Protein AF-A0AAJ3JPA0-F1 (afdb_monomer_lite)

Structure (mmCIF, N/CA/C/O backbone):
data_AF-A0AAJ3JPA0-F1
#
_entry.id   AF-A0AAJ3JPA0-F1
#
loop_
_atom_site.group_PDB
_atom_site.id
_atom_site.type_symbol
_atom_site.label_atom_id
_atom_sit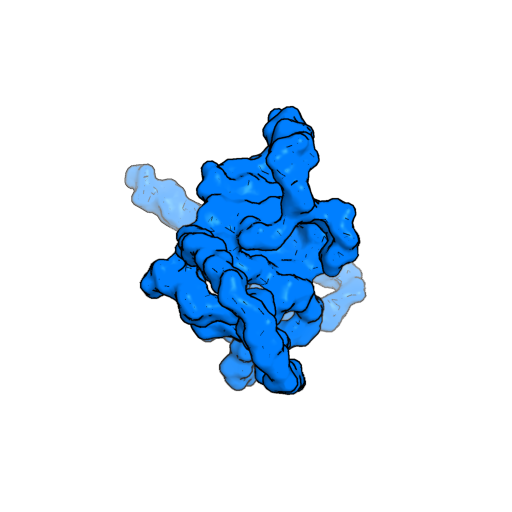e.label_alt_id
_atom_site.label_comp_id
_atom_site.label_asym_id
_atom_site.label_entity_id
_atom_site.label_seq_id
_atom_site.pdbx_PDB_ins_code
_atom_site.Cartn_x
_atom_site.Cartn_y
_atom_site.Cartn_z
_atom_site.occupancy
_atom_site.B_iso_or_equiv
_atom_site.auth_seq_id
_atom_site.auth_comp_id
_atom_site.auth_asym_id
_atom_site.auth_atom_id
_atom_site.pdbx_PDB_model_num
ATOM 1 N N . MET A 1 1 ? -0.719 11.729 2.330 1.00 80.69 1 MET A N 1
ATOM 2 C CA . MET A 1 1 ? -0.051 11.995 1.040 1.00 80.69 1 MET A CA 1
ATOM 3 C C . MET A 1 1 ? -1.037 11.703 -0.071 1.00 80.69 1 MET A C 1
ATOM 5 O O . MET A 1 1 ? -1.823 10.772 0.073 1.00 80.69 1 MET A O 1
ATOM 9 N N . GLU A 1 2 ? -1.020 12.507 -1.129 1.00 84.75 2 GLU A N 1
ATOM 10 C CA . GLU A 1 2 ? -1.821 12.232 -2.324 1.00 84.75 2 GLU A CA 1
ATOM 11 C C . GLU A 1 2 ? -1.059 11.244 -3.211 1.00 84.75 2 GLU A C 1
ATOM 13 O O . GLU A 1 2 ? 0.141 11.412 -3.434 1.00 84.75 2 GLU A O 1
ATOM 18 N N . GLY A 1 3 ? -1.743 10.196 -3.654 1.00 83.19 3 GLY A N 1
ATOM 19 C CA . GLY A 1 3 ? -1.228 9.231 -4.617 1.00 83.19 3 GLY A CA 1
ATOM 20 C C . GLY A 1 3 ? -1.707 9.523 -6.033 1.00 83.19 3 GLY A C 1
ATOM 21 O O . GLY A 1 3 ? -2.309 10.562 -6.311 1.00 83.19 3 GLY A O 1
ATOM 22 N N . ALA A 1 4 ? -1.473 8.560 -6.916 1.00 83.88 4 ALA A N 1
ATOM 23 C CA . ALA A 1 4 ? -1.889 8.617 -8.299 1.00 83.88 4 ALA A CA 1
ATOM 24 C C . ALA A 1 4 ? -3.420 8.660 -8.405 1.00 83.88 4 ALA A C 1
ATOM 26 O O . ALA A 1 4 ? -4.163 7.972 -7.691 1.00 83.88 4 ALA A O 1
ATOM 27 N N . THR A 1 5 ? -3.886 9.480 -9.335 1.00 81.25 5 THR A N 1
ATOM 28 C CA . THR A 1 5 ? -5.294 9.693 -9.659 1.00 81.25 5 THR A CA 1
ATOM 29 C C . THR A 1 5 ? -5.600 9.184 -11.064 1.00 81.25 5 THR A C 1
ATOM 31 O O . THR A 1 5 ? -4.708 8.846 -11.838 1.00 81.25 5 THR A O 1
ATOM 34 N N . TYR A 1 6 ? -6.878 9.179 -11.453 1.00 68.25 6 TYR A N 1
ATOM 35 C CA . TYR A 1 6 ? -7.252 8.858 -12.834 1.00 68.25 6 TYR A CA 1
ATOM 36 C C . TYR A 1 6 ? -6.633 9.829 -13.860 1.00 68.25 6 TYR A C 1
ATOM 38 O O . TYR A 1 6 ? -6.403 9.453 -15.007 1.00 68.25 6 TYR A O 1
ATOM 46 N N . ALA A 1 7 ? -6.308 11.063 -13.455 1.00 65.25 7 ALA A N 1
ATOM 47 C CA . ALA A 1 7 ? -5.611 12.019 -14.314 1.00 65.25 7 ALA A CA 1
ATOM 48 C C . ALA A 1 7 ? -4.169 11.581 -14.640 1.00 65.25 7 ALA A C 1
ATOM 50 O O . ALA A 1 7 ? -3.616 12.002 -15.654 1.00 65.25 7 ALA A O 1
ATOM 51 N N . ASP A 1 8 ? -3.584 10.687 -13.838 1.00 72.38 8 ASP A N 1
ATOM 52 C CA . ASP A 1 8 ? -2.247 10.133 -14.055 1.00 72.38 8 ASP A CA 1
ATOM 53 C C . ASP A 1 8 ? -2.243 8.941 -15.031 1.00 72.38 8 ASP A C 1
ATOM 55 O O . ASP A 1 8 ? -1.185 8.385 -15.321 1.00 72.38 8 ASP A O 1
ATOM 59 N N . ALA A 1 9 ? -3.397 8.569 -15.604 1.00 69.38 9 ALA A N 1
ATOM 60 C CA . ALA A 1 9 ? -3.525 7.441 -16.529 1.00 69.38 9 ALA A CA 1
ATOM 61 C C . ALA A 1 9 ? -2.579 7.525 -17.742 1.00 69.38 9 ALA A C 1
ATOM 63 O O . ALA A 1 9 ? -2.044 6.504 -18.169 1.00 69.38 9 ALA A O 1
ATOM 64 N N . GLU A 1 10 ? -2.322 8.720 -18.281 1.00 69.38 10 GLU A N 1
ATOM 65 C CA . GLU A 1 10 ? -1.353 8.894 -19.375 1.00 69.38 10 GLU A CA 1
ATOM 66 C C . GLU A 1 10 ? 0.091 8.647 -18.917 1.00 69.38 10 GLU A C 1
ATOM 68 O O . GLU A 1 10 ? 0.868 8.036 -19.649 1.00 69.38 10 GLU A O 1
ATOM 73 N N . ARG A 1 11 ? 0.449 9.023 -17.680 1.00 69.62 11 ARG A N 1
ATOM 74 C CA . ARG A 1 11 ? 1.775 8.709 -17.116 1.00 69.62 11 ARG A CA 1
ATOM 75 C C . ARG A 1 11 ? 1.942 7.203 -16.945 1.00 69.62 11 ARG A C 1
ATOM 77 O O . ARG A 1 11 ? 3.001 6.684 -17.270 1.00 69.62 11 ARG A O 1
ATOM 84 N N . LEU A 1 12 ? 0.890 6.501 -16.522 1.00 67.56 12 LEU A N 1
ATOM 85 C CA . LEU A 1 12 ? 0.896 5.040 -16.401 1.00 67.56 12 LEU A CA 1
ATOM 86 C C . LEU A 1 12 ? 1.028 4.334 -17.755 1.00 67.56 12 LEU A C 1
ATOM 88 O O . LEU A 1 12 ? 1.753 3.347 -17.855 1.00 67.56 12 LEU A O 1
ATOM 92 N N . LYS A 1 13 ? 0.382 4.852 -18.808 1.00 70.06 13 LYS A N 1
ATOM 93 C CA . LYS A 1 13 ? 0.542 4.338 -20.180 1.00 70.06 13 LYS A CA 1
ATOM 94 C C . LYS A 1 13 ? 1.964 4.520 -20.697 1.00 70.06 13 LYS A C 1
ATOM 96 O O . LYS A 1 13 ? 2.523 3.584 -21.261 1.00 70.06 13 LYS A O 1
ATOM 101 N N . ILE A 1 14 ? 2.543 5.706 -20.496 1.00 72.81 14 ILE A N 1
ATOM 102 C CA . ILE A 1 14 ? 3.931 5.985 -20.878 1.00 72.81 14 ILE A CA 1
ATOM 103 C C . ILE A 1 14 ? 4.858 5.033 -20.124 1.00 72.81 14 ILE A C 1
ATOM 105 O O . ILE A 1 14 ? 5.619 4.314 -20.766 1.00 72.81 14 ILE A O 1
ATOM 109 N N . LEU A 1 15 ? 4.714 4.946 -18.799 1.00 70.44 15 LEU A N 1
ATOM 110 C CA . LEU A 1 15 ? 5.528 4.086 -17.943 1.00 70.44 15 LEU A CA 1
ATOM 111 C C . LEU A 1 15 ? 5.477 2.626 -18.408 1.00 70.44 15 LEU A C 1
ATOM 113 O O . LEU A 1 15 ? 6.524 2.038 -18.663 1.00 70.44 15 LEU A O 1
ATOM 117 N N . GLY A 1 16 ? 4.275 2.088 -18.645 1.00 68.38 16 GLY A N 1
ATOM 118 C CA . GLY A 1 16 ? 4.074 0.726 -19.149 1.00 68.38 16 GLY A CA 1
ATOM 119 C C . GLY A 1 16 ? 4.585 0.477 -20.575 1.00 68.38 16 GLY A C 1
ATOM 120 O O . GLY A 1 16 ? 4.809 -0.671 -20.940 1.00 68.38 16 GLY A O 1
ATOM 121 N N . SER A 1 17 ? 4.794 1.524 -21.380 1.00 71.62 17 SER A N 1
ATOM 122 C CA . SER A 1 17 ? 5.408 1.415 -22.714 1.00 71.62 17 SER A CA 1
ATOM 123 C C . SER A 1 17 ? 6.937 1.516 -22.694 1.00 71.62 17 SER A C 1
ATOM 125 O O . SER A 1 17 ? 7.595 1.074 -23.634 1.00 71.62 17 SER A O 1
ATOM 127 N N . THR A 1 18 ? 7.503 2.098 -21.635 1.00 75.75 18 THR A N 1
ATOM 128 C CA . THR A 1 18 ? 8.943 2.373 -21.513 1.00 75.75 18 THR A CA 1
ATOM 129 C C . THR A 1 18 ? 9.689 1.379 -20.632 1.00 75.75 18 THR A C 1
ATOM 131 O O . THR A 1 18 ? 10.915 1.346 -20.672 1.00 75.75 18 THR A O 1
ATOM 134 N N . THR A 1 19 ? 8.977 0.582 -19.834 1.00 78.69 19 THR A N 1
ATOM 135 C CA . THR A 1 19 ? 9.573 -0.379 -18.902 1.00 78.69 19 THR A CA 1
ATOM 136 C C . THR A 1 19 ? 9.140 -1.807 -19.209 1.00 78.69 19 THR A C 1
ATOM 138 O O . THR A 1 19 ? 7.994 -2.059 -19.572 1.00 78.69 19 THR A O 1
ATOM 141 N N . SER A 1 20 ? 10.062 -2.754 -19.042 1.00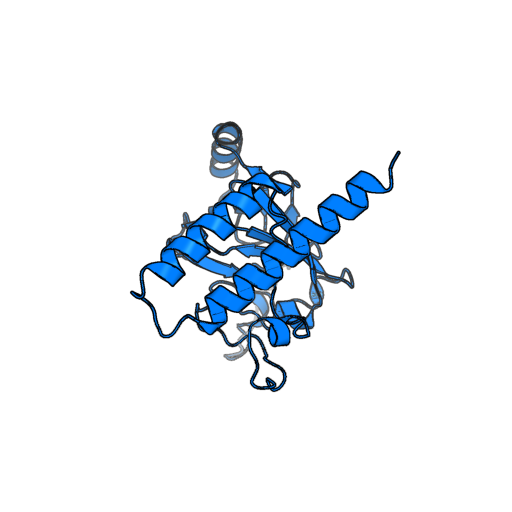 85.06 20 SER A N 1
ATOM 142 C CA . SER A 1 20 ? 9.748 -4.185 -19.015 1.00 85.06 20 SER A CA 1
ATOM 143 C C . SER A 1 20 ? 9.355 -4.669 -17.618 1.00 85.06 20 SER A C 1
ATOM 145 O O . SER A 1 20 ? 9.014 -5.840 -17.465 1.00 85.06 20 SER A O 1
ATOM 147 N N . LYS A 1 21 ? 9.445 -3.806 -16.593 1.00 88.44 21 LYS A N 1
ATOM 148 C CA . LYS A 1 21 ? 9.102 -4.175 -15.219 1.00 88.44 21 LYS A CA 1
ATOM 149 C C . LYS A 1 21 ? 7.596 -4.410 -15.088 1.00 88.44 21 LYS A C 1
ATOM 151 O O . LYS A 1 21 ? 6.811 -3.634 -15.649 1.00 88.44 21 LYS A O 1
ATOM 156 N N . PRO A 1 22 ? 7.163 -5.421 -14.316 1.00 91.12 22 PRO A N 1
ATOM 157 C CA . PRO A 1 22 ? 5.778 -5.507 -13.902 1.00 91.12 22 PRO A CA 1
ATOM 158 C C . PRO A 1 22 ? 5.344 -4.229 -13.175 1.00 91.12 22 PRO A C 1
ATOM 160 O O . PRO A 1 22 ? 6.091 -3.609 -12.416 1.00 91.12 22 PRO A O 1
ATOM 163 N N . HIS A 1 23 ? 4.093 -3.849 -13.409 1.00 89.31 23 HIS A N 1
ATOM 164 C CA . HIS A 1 23 ? 3.394 -2.825 -12.650 1.00 89.31 23 HIS A CA 1
ATOM 165 C C . HIS A 1 23 ? 2.363 -3.443 -11.698 1.00 89.31 23 HIS A C 1
ATOM 167 O O . HIS A 1 23 ? 1.681 -4.419 -12.038 1.00 89.31 23 HIS A O 1
ATOM 173 N N . CYS A 1 24 ? 2.240 -2.829 -10.524 1.00 91.69 24 CYS A N 1
ATOM 174 C CA . CYS A 1 24 ? 1.321 -3.191 -9.456 1.00 91.69 24 CYS A CA 1
ATOM 175 C C . CYS A 1 24 ? 0.509 -1.965 -9.034 1.00 91.69 24 CYS A C 1
ATOM 177 O O . CYS A 1 24 ? 1.076 -0.991 -8.553 1.00 91.69 24 CYS A O 1
ATOM 179 N N . ALA A 1 25 ? -0.811 -1.995 -9.183 1.00 90.50 25 ALA A N 1
ATOM 180 C CA . ALA A 1 25 ? -1.685 -0.942 -8.677 1.00 90.50 25 ALA A CA 1
ATOM 181 C C . ALA A 1 25 ? -2.288 -1.361 -7.339 1.00 90.50 25 ALA A C 1
ATOM 183 O O . ALA A 1 25 ? -2.781 -2.483 -7.211 1.00 90.50 25 ALA A O 1
ATOM 184 N N . LEU A 1 26 ? -2.302 -0.459 -6.358 1.00 91.31 26 LEU A N 1
ATOM 185 C CA . LEU A 1 26 ? -2.811 -0.751 -5.019 1.00 91.31 26 LEU A CA 1
ATOM 186 C C . LEU A 1 26 ? -3.498 0.447 -4.365 1.00 91.31 26 LEU A C 1
ATOM 188 O O . LEU A 1 26 ? -3.159 1.602 -4.617 1.00 91.31 26 LEU A O 1
ATOM 192 N N . PHE A 1 27 ? -4.468 0.138 -3.511 1.00 85.94 27 PHE A N 1
ATOM 193 C CA . PHE A 1 27 ? -5.148 1.076 -2.622 1.00 85.94 27 PHE A CA 1
ATOM 194 C C . PHE A 1 27 ? -4.644 0.892 -1.194 1.00 85.94 27 PHE A C 1
ATOM 196 O O . PHE A 1 27 ? -4.083 -0.156 -0.873 1.00 85.94 27 PHE A O 1
ATOM 203 N N . SER A 1 28 ? -4.913 1.885 -0.341 1.00 87.81 28 SER A N 1
ATOM 204 C CA . SER A 1 28 ? -4.621 1.845 1.097 1.00 87.81 28 SER A CA 1
ATOM 205 C C . SER A 1 28 ? -3.157 1.510 1.360 1.00 87.81 28 SER A C 1
ATOM 207 O O . SER A 1 28 ? -2.783 0.352 1.518 1.00 87.81 28 SER A O 1
ATOM 209 N N . TRP A 1 29 ? -2.308 2.531 1.358 1.00 90.38 29 TRP A N 1
ATOM 210 C CA . TRP A 1 29 ? -0.864 2.338 1.311 1.00 90.38 29 TRP A CA 1
ATOM 211 C C . TRP A 1 29 ? -0.105 3.261 2.250 1.00 90.38 29 TRP A C 1
ATOM 213 O O . TRP A 1 29 ? -0.555 4.361 2.588 1.00 90.38 29 TRP A O 1
ATOM 223 N N . ILE A 1 30 ? 1.065 2.788 2.673 1.00 90.81 30 ILE A N 1
ATOM 224 C CA . ILE A 1 30 ? 1.954 3.491 3.590 1.00 90.81 30 ILE A CA 1
ATOM 225 C C . ILE A 1 30 ? 3.387 3.360 3.087 1.00 90.81 30 ILE A C 1
ATOM 227 O O . ILE A 1 30 ? 3.879 2.253 2.887 1.00 90.81 30 ILE A O 1
ATOM 231 N N . VAL A 1 31 ? 4.067 4.491 2.924 1.00 92.81 31 VAL A N 1
ATOM 232 C CA . VAL A 1 31 ? 5.519 4.531 2.727 1.00 92.81 31 VAL A CA 1
ATOM 233 C C . VAL A 1 31 ? 6.185 4.625 4.096 1.00 92.81 31 VAL A C 1
ATOM 235 O O . VAL A 1 31 ? 5.860 5.504 4.895 1.00 92.81 31 VAL A O 1
ATOM 238 N N . LEU A 1 32 ? 7.103 3.714 4.382 1.00 91.62 32 LEU A N 1
ATOM 239 C CA . LEU A 1 32 ? 7.853 3.688 5.630 1.00 91.62 32 LEU A CA 1
ATOM 240 C C . LEU A 1 32 ? 9.282 4.146 5.366 1.00 91.62 32 LEU A C 1
ATOM 242 O O . LEU A 1 32 ? 9.998 3.490 4.615 1.00 91.62 32 LEU A O 1
ATOM 246 N N . ASP A 1 33 ? 9.683 5.253 5.984 1.00 89.44 33 ASP A N 1
ATOM 247 C CA . ASP A 1 33 ? 11.071 5.717 5.980 1.00 89.44 33 ASP A CA 1
ATOM 248 C C . ASP A 1 33 ? 11.857 4.983 7.069 1.00 89.44 33 ASP A C 1
ATOM 250 O O . ASP A 1 33 ? 11.406 4.889 8.210 1.00 89.44 33 ASP A O 1
ATOM 254 N N . LEU A 1 34 ? 13.047 4.481 6.752 1.00 88.81 34 LEU A N 1
ATOM 255 C CA . LEU A 1 34 ? 13.899 3.845 7.751 1.00 88.81 34 LEU A CA 1
ATOM 256 C C . LEU A 1 34 ? 14.516 4.905 8.661 1.00 88.81 34 LEU A C 1
ATOM 258 O O . LEU A 1 34 ? 15.221 5.795 8.187 1.00 88.81 34 LEU A O 1
ATOM 262 N N . GLU A 1 35 ? 14.339 4.750 9.973 1.00 81.81 35 GLU A N 1
ATOM 263 C CA . GLU A 1 35 ? 14.841 5.701 10.981 1.00 81.81 35 GLU A CA 1
ATOM 264 C C . GLU A 1 35 ? 16.361 5.931 10.917 1.00 81.81 35 GLU A C 1
ATOM 266 O O . GLU A 1 35 ? 16.826 7.033 11.196 1.00 81.81 35 GLU A O 1
ATOM 271 N N . ASN A 1 36 ? 17.129 4.927 10.484 1.00 73.25 36 ASN A N 1
ATOM 272 C CA . ASN A 1 36 ? 18.592 4.998 10.392 1.00 73.25 36 ASN A CA 1
ATOM 273 C C . ASN A 1 36 ? 19.121 5.182 8.960 1.00 73.25 36 ASN A C 1
ATOM 275 O O . ASN A 1 36 ? 20.330 5.147 8.752 1.00 73.25 36 ASN A O 1
ATOM 279 N N . GLY A 1 37 ? 18.243 5.361 7.966 1.00 66.25 37 GLY A N 1
ATOM 280 C CA . GLY A 1 37 ? 18.638 5.712 6.597 1.00 66.25 37 GLY A CA 1
ATOM 281 C C . GLY A 1 37 ? 19.440 4.658 5.820 1.00 66.25 37 GLY A C 1
ATOM 282 O O . GLY A 1 37 ? 19.882 4.953 4.712 1.00 66.25 37 GLY A O 1
ATOM 283 N N . ASP A 1 38 ? 19.630 3.451 6.357 1.00 77.12 38 ASP A N 1
ATOM 284 C CA . ASP A 1 38 ? 20.448 2.412 5.729 1.00 77.12 38 ASP A CA 1
ATOM 285 C C . ASP A 1 38 ? 19.592 1.260 5.186 1.00 77.12 38 ASP A C 1
ATOM 287 O O . ASP A 1 38 ? 19.162 0.365 5.920 1.00 77.12 38 ASP A O 1
ATOM 291 N N . ALA A 1 39 ? 19.362 1.298 3.870 1.00 76.94 39 ALA A N 1
ATOM 292 C CA . ALA A 1 39 ? 18.595 0.299 3.135 1.00 76.94 39 ALA A CA 1
ATOM 293 C C . ALA A 1 39 ? 19.278 -1.080 3.068 1.00 76.94 39 ALA A C 1
ATOM 295 O O . ALA A 1 39 ? 18.609 -2.058 2.739 1.00 76.94 39 ALA A O 1
ATOM 296 N N . THR A 1 40 ? 20.578 -1.184 3.374 1.00 77.62 40 THR A N 1
ATOM 297 C CA . THR A 1 40 ? 21.313 -2.462 3.317 1.00 77.62 40 THR A CA 1
ATOM 298 C C . THR A 1 40 ? 20.900 -3.437 4.419 1.00 77.62 40 THR A C 1
ATOM 300 O O . THR A 1 40 ? 21.045 -4.645 4.256 1.00 77.62 40 THR A O 1
ATOM 303 N N . ASN A 1 41 ? 20.307 -2.932 5.506 1.00 75.44 41 ASN A N 1
ATOM 304 C CA . ASN A 1 41 ? 19.824 -3.747 6.624 1.00 75.44 41 ASN A CA 1
ATOM 305 C C . ASN A 1 41 ? 18.419 -4.336 6.393 1.00 75.44 41 ASN A C 1
ATOM 307 O O . ASN A 1 41 ? 17.861 -4.986 7.282 1.00 75.44 41 ASN A O 1
ATOM 311 N N . LEU A 1 42 ? 17.809 -4.080 5.233 1.00 78.44 42 LEU A N 1
ATOM 312 C CA . LEU A 1 42 ? 16.504 -4.627 4.880 1.00 78.44 42 LEU A CA 1
ATOM 313 C C . LEU A 1 42 ? 16.654 -5.997 4.235 1.00 78.44 42 LEU A C 1
ATOM 315 O O . LEU A 1 42 ? 17.472 -6.178 3.337 1.00 78.44 42 LEU A O 1
ATOM 319 N N . VAL A 1 43 ? 15.788 -6.929 4.630 1.00 73.06 43 VAL A N 1
ATOM 320 C CA . VAL A 1 43 ? 15.632 -8.193 3.902 1.00 73.06 43 VAL A CA 1
ATOM 321 C C . VAL A 1 43 ? 15.163 -7.878 2.477 1.00 73.06 43 VAL A C 1
ATOM 323 O O . VAL A 1 43 ? 14.118 -7.245 2.287 1.00 73.06 43 VAL A O 1
ATOM 326 N N . THR A 1 44 ? 15.948 -8.302 1.487 1.00 71.25 44 THR A N 1
ATOM 327 C CA . THR A 1 44 ? 15.644 -8.199 0.051 1.00 71.25 44 THR A CA 1
ATOM 328 C C . THR A 1 44 ? 15.527 -9.583 -0.574 1.00 71.25 44 THR A C 1
ATOM 330 O O . THR A 1 44 ? 15.981 -10.567 0.011 1.00 71.25 44 THR A O 1
ATOM 333 N N . SER A 1 45 ? 14.928 -9.665 -1.765 1.00 60.62 45 SER A N 1
ATOM 334 C CA . SER A 1 45 ? 14.683 -10.931 -2.468 1.00 60.62 45 SER A CA 1
ATOM 335 C C . SER A 1 45 ? 15.967 -11.762 -2.629 1.00 60.62 45 SER A C 1
ATOM 337 O O . SER A 1 45 ? 15.936 -12.968 -2.393 1.00 60.62 45 SER A O 1
ATOM 339 N N . ASP A 1 46 ? 17.107 -11.105 -2.874 1.00 54.91 46 ASP A N 1
ATOM 340 C CA . ASP A 1 46 ? 18.431 -11.737 -3.024 1.00 54.91 46 ASP A CA 1
ATOM 341 C C . ASP A 1 46 ? 18.913 -12.534 -1.797 1.00 54.91 46 ASP A C 1
ATOM 343 O O . ASP A 1 46 ? 19.751 -13.416 -1.929 1.00 54.91 46 ASP A O 1
ATOM 347 N N . GLN A 1 47 ? 18.397 -12.261 -0.593 1.00 51.22 47 GLN A N 1
ATOM 348 C CA . GLN A 1 47 ? 18.836 -12.939 0.638 1.00 51.22 47 GLN A CA 1
ATOM 349 C C . GLN A 1 47 ? 18.002 -14.186 0.979 1.00 51.22 47 GLN A C 1
ATOM 351 O O . GLN A 1 47 ? 18.257 -14.848 1.983 1.00 51.22 47 GLN A O 1
ATOM 356 N N . THR A 1 48 ? 16.992 -14.518 0.167 1.00 45.00 48 THR A N 1
ATOM 357 C CA . THR A 1 48 ? 16.108 -15.676 0.411 1.00 45.00 48 THR A CA 1
ATOM 358 C C . THR A 1 48 ? 16.539 -16.954 -0.320 1.00 45.00 48 THR A C 1
ATOM 360 O O . THR A 1 48 ? 15.958 -18.012 -0.082 1.00 45.00 48 THR A O 1
ATOM 363 N N . SER A 1 49 ? 17.579 -16.894 -1.160 1.00 41.94 49 SER A N 1
ATOM 364 C CA . SER A 1 49 ? 18.034 -18.009 -2.009 1.00 41.94 49 SER A CA 1
ATOM 365 C C . SER A 1 49 ? 19.256 -18.789 -1.504 1.00 41.94 49 SER A C 1
ATOM 367 O O . SER A 1 49 ? 19.701 -19.710 -2.187 1.00 41.94 49 SER A O 1
ATOM 369 N N . ASP A 1 50 ? 19.782 -18.515 -0.310 1.00 39.16 50 ASP A N 1
ATOM 370 C CA . ASP A 1 50 ? 21.014 -19.164 0.162 1.00 39.16 50 ASP A CA 1
ATOM 371 C C . ASP A 1 50 ? 20.753 -20.423 0.996 1.00 39.16 50 ASP A C 1
ATOM 373 O O . ASP A 1 50 ? 21.065 -20.477 2.179 1.00 39.16 50 ASP A O 1
ATOM 377 N N . PHE A 1 51 ? 20.201 -21.468 0.371 1.00 42.50 51 PHE A N 1
ATOM 378 C CA . PHE A 1 51 ? 20.391 -22.854 0.831 1.00 42.50 51 PHE A CA 1
ATOM 379 C C . PHE A 1 51 ? 20.184 -23.878 -0.301 1.00 42.50 51 PHE A C 1
ATOM 381 O O . PHE A 1 51 ? 19.375 -24.793 -0.169 1.00 42.50 51 PHE A O 1
ATOM 388 N N . HIS A 1 52 ? 20.937 -23.785 -1.406 1.00 39.50 52 HIS A N 1
ATOM 389 C CA . HIS A 1 52 ? 21.424 -24.984 -2.114 1.00 39.50 52 HIS A CA 1
ATOM 390 C C . HIS A 1 52 ? 22.508 -24.680 -3.162 1.00 39.50 52 HIS A C 1
ATOM 392 O O . HIS A 1 52 ? 22.237 -24.068 -4.185 1.00 39.50 52 HIS A O 1
ATOM 398 N N . GLY A 1 53 ? 23.696 -25.257 -2.945 1.00 36.88 53 GLY A N 1
ATOM 399 C CA . GLY A 1 53 ? 24.498 -25.863 -4.013 1.00 36.88 53 GLY A CA 1
ATOM 400 C C . GLY A 1 53 ? 25.454 -24.967 -4.804 1.00 36.88 53 GLY A C 1
ATOM 401 O O . GLY A 1 53 ? 25.074 -24.298 -5.753 1.00 36.88 53 GLY A O 1
ATOM 402 N N . GLN A 1 54 ? 26.743 -25.096 -4.486 1.00 44.00 54 GLN A N 1
ATOM 403 C CA . GLN A 1 54 ? 27.880 -24.734 -5.339 1.00 44.00 54 GLN A CA 1
ATOM 404 C C . GLN A 1 54 ? 27.790 -25.345 -6.749 1.00 44.00 54 GLN A C 1
ATOM 406 O O . GLN A 1 54 ? 27.597 -26.553 -6.857 1.00 44.00 54 GLN A O 1
ATOM 411 N N . HIS A 1 55 ? 28.097 -24.562 -7.793 1.00 39.50 55 HIS A N 1
ATOM 412 C CA . HIS A 1 55 ? 29.174 -24.886 -8.745 1.00 39.50 55 HIS A CA 1
ATOM 413 C C . HIS A 1 55 ? 29.499 -23.736 -9.728 1.00 39.50 55 HIS A C 1
ATOM 415 O O . HIS A 1 55 ? 28.647 -23.265 -10.466 1.00 39.50 55 HIS A O 1
ATOM 421 N N . ALA A 1 56 ? 30.779 -23.355 -9.671 1.00 45.19 56 ALA A N 1
ATOM 422 C CA . ALA A 1 56 ? 31.731 -22.821 -10.652 1.00 45.19 56 ALA A CA 1
ATOM 423 C C . ALA A 1 56 ? 31.307 -22.022 -11.913 1.00 45.19 56 ALA A C 1
ATOM 425 O O . ALA A 1 56 ? 30.676 -22.549 -12.821 1.00 45.19 56 ALA A O 1
ATOM 426 N N . ASP A 1 57 ? 31.952 -20.850 -11.998 1.00 46.25 57 ASP A N 1
ATOM 427 C CA . ASP A 1 57 ? 32.618 -20.254 -13.171 1.00 46.25 57 ASP A CA 1
ATOM 428 C C . ASP A 1 57 ? 31.733 -19.611 -14.249 1.00 46.25 57 ASP A C 1
ATOM 430 O O . ASP A 1 57 ? 31.424 -20.205 -15.275 1.00 46.25 57 ASP A O 1
ATOM 434 N N . ASP A 1 58 ? 31.411 -18.334 -14.034 1.00 41.97 58 ASP A N 1
ATOM 435 C CA . ASP A 1 58 ? 31.337 -17.355 -15.116 1.00 41.97 58 ASP A CA 1
ATOM 436 C C . ASP A 1 58 ? 31.636 -15.963 -14.541 1.00 41.97 58 ASP A C 1
ATOM 438 O O . ASP A 1 58 ? 31.041 -15.542 -13.546 1.00 41.97 58 ASP A O 1
ATOM 442 N N . GLN A 1 59 ? 32.592 -15.241 -15.133 1.00 49.78 59 GLN A N 1
ATOM 443 C CA . GLN A 1 59 ? 32.893 -13.848 -14.784 1.00 49.78 59 GLN A CA 1
ATOM 444 C C . GLN A 1 59 ? 31.752 -12.944 -15.268 1.00 49.78 59 GLN A C 1
ATOM 446 O O . GLN A 1 59 ? 31.871 -12.227 -16.264 1.00 49.78 59 GLN A O 1
ATOM 451 N N . HIS A 1 60 ? 30.630 -12.972 -14.554 1.00 47.44 60 HIS A N 1
ATOM 452 C CA . HIS A 1 60 ? 29.582 -11.980 -14.697 1.00 47.44 60 HIS A CA 1
ATOM 453 C C . HIS A 1 60 ? 30.097 -10.686 -14.061 1.00 47.44 60 HIS A C 1
ATOM 455 O O . HIS A 1 60 ? 30.357 -10.626 -12.862 1.00 47.44 60 HIS A O 1
ATOM 461 N N . ARG A 1 61 ? 30.329 -9.650 -14.874 1.00 49.44 61 ARG A N 1
ATOM 462 C CA . ARG A 1 61 ? 30.487 -8.291 -14.345 1.00 49.44 61 ARG A CA 1
ATOM 463 C C . ARG A 1 61 ? 29.203 -7.974 -13.595 1.00 49.44 61 ARG A C 1
ATOM 465 O O . ARG A 1 61 ? 28.183 -7.765 -14.249 1.00 49.44 61 ARG A O 1
ATOM 472 N N . ASP A 1 62 ? 29.273 -7.931 -12.269 1.00 48.78 62 ASP A N 1
ATOM 473 C CA . ASP A 1 62 ? 28.163 -7.453 -11.460 1.00 48.78 62 ASP A CA 1
ATOM 474 C C . ASP A 1 62 ? 27.722 -6.085 -12.006 1.00 48.78 62 ASP A C 1
ATOM 476 O O . ASP A 1 62 ? 28.569 -5.194 -12.199 1.00 48.78 62 ASP A O 1
ATOM 480 N N . PRO A 1 63 ? 26.431 -5.905 -12.336 1.00 53.50 63 PRO A N 1
ATOM 481 C CA . PRO A 1 63 ? 25.924 -4.585 -12.657 1.00 53.50 63 PRO A CA 1
ATOM 482 C C . PRO A 1 63 ? 26.209 -3.648 -11.472 1.00 53.50 63 PRO A C 1
ATOM 484 O O . PRO A 1 63 ? 26.228 -4.089 -10.320 1.00 53.50 63 PRO A O 1
ATOM 487 N N . PRO A 1 64 ? 26.476 -2.354 -11.727 1.00 53.38 64 PRO A N 1
ATOM 488 C CA . PRO A 1 64 ? 26.724 -1.405 -10.652 1.00 53.38 64 PRO A CA 1
ATOM 489 C C . PRO A 1 64 ? 25.562 -1.445 -9.648 1.00 53.38 64 PRO A C 1
ATOM 491 O O . PRO A 1 64 ? 24.407 -1.517 -10.079 1.00 53.38 64 PRO A O 1
ATOM 494 N N . PRO A 1 65 ? 25.844 -1.395 -8.332 1.00 60.00 65 PRO A N 1
ATOM 495 C CA . PRO A 1 65 ? 24.810 -1.505 -7.316 1.00 60.00 65 PRO A CA 1
ATOM 496 C C . PRO A 1 65 ? 23.765 -0.412 -7.536 1.00 60.00 65 PRO A C 1
ATOM 498 O O . PRO A 1 65 ? 24.085 0.779 -7.560 1.00 60.00 65 PRO A O 1
ATOM 501 N N . THR A 1 66 ? 22.511 -0.820 -7.727 1.00 66.44 66 THR A N 1
ATOM 502 C CA . THR A 1 66 ? 21.387 0.109 -7.848 1.00 66.44 66 THR A CA 1
ATOM 503 C C . THR A 1 66 ? 21.272 0.911 -6.558 1.00 66.44 66 THR A C 1
ATOM 505 O O . THR A 1 66 ? 21.234 0.330 -5.471 1.00 66.44 66 THR A O 1
ATOM 508 N N . LEU A 1 67 ? 21.216 2.239 -6.664 1.00 77.62 67 LEU A N 1
ATOM 509 C CA . LEU A 1 67 ? 21.039 3.104 -5.503 1.00 77.62 67 LEU A CA 1
ATOM 510 C C . LEU A 1 67 ? 19.649 2.842 -4.902 1.00 77.62 67 LEU A C 1
ATOM 512 O O . LEU A 1 67 ? 18.635 3.194 -5.498 1.00 77.62 67 LEU A O 1
ATOM 516 N N . ARG A 1 68 ? 19.612 2.191 -3.736 1.00 85.44 68 ARG A N 1
ATOM 517 C CA . ARG A 1 68 ? 18.382 1.885 -2.999 1.00 85.44 68 ARG A CA 1
ATOM 518 C C . ARG A 1 68 ? 18.112 2.995 -1.981 1.00 85.44 68 ARG A C 1
ATOM 520 O O . ARG A 1 68 ? 18.984 3.357 -1.192 1.00 85.44 68 ARG A O 1
ATOM 527 N N . LEU A 1 69 ? 16.904 3.539 -1.998 1.00 87.31 69 LEU A N 1
ATOM 528 C CA . LEU A 1 69 ? 16.411 4.507 -1.030 1.00 87.31 69 LEU A CA 1
ATOM 529 C C . LEU A 1 69 ? 16.036 3.799 0.282 1.00 87.31 69 LEU A C 1
ATOM 531 O O . LEU A 1 69 ? 15.517 2.679 0.256 1.00 87.31 69 LEU A O 1
ATOM 535 N N . PRO A 1 70 ? 16.224 4.452 1.440 1.00 90.19 70 PRO A N 1
ATOM 536 C CA . PRO A 1 70 ? 15.898 3.887 2.746 1.00 90.19 70 PRO A CA 1
ATOM 537 C C . PRO A 1 70 ? 14.402 4.000 3.047 1.00 90.19 70 PRO A C 1
ATOM 539 O O . PRO A 1 70 ? 13.993 4.575 4.052 1.00 90.19 70 PRO A O 1
ATOM 542 N N . MET A 1 71 ? 13.574 3.470 2.151 1.00 92.31 71 MET A N 1
ATOM 543 C CA . MET A 1 71 ? 12.130 3.427 2.317 1.00 92.31 71 MET A CA 1
ATOM 544 C C . MET A 1 71 ? 11.532 2.177 1.685 1.00 92.31 71 MET A C 1
ATOM 546 O O . MET A 1 71 ? 11.999 1.715 0.645 1.00 92.31 71 MET A O 1
ATOM 550 N N . VAL A 1 72 ? 10.475 1.657 2.304 1.00 93.00 72 VAL A N 1
ATOM 551 C CA . VAL A 1 72 ? 9.687 0.522 1.803 1.00 93.00 72 VAL A CA 1
ATOM 552 C C . VAL A 1 72 ? 8.217 0.907 1.702 1.00 93.00 72 VAL A C 1
ATOM 554 O O . VAL A 1 72 ? 7.757 1.841 2.361 1.00 93.00 72 VAL A O 1
ATOM 557 N N . LEU A 1 73 ? 7.467 0.167 0.898 1.00 93.75 73 LEU A N 1
ATOM 558 C CA . LEU A 1 73 ? 6.028 0.307 0.769 1.00 93.75 73 LEU A CA 1
ATOM 559 C C . LEU A 1 73 ? 5.326 -0.850 1.481 1.00 93.75 73 LEU A C 1
ATOM 561 O O . LEU A 1 73 ? 5.677 -2.017 1.306 1.00 93.75 73 LEU A O 1
ATOM 565 N N . PHE A 1 74 ? 4.290 -0.511 2.240 1.00 92.69 74 PHE A N 1
ATOM 566 C CA . PHE A 1 74 ? 3.304 -1.457 2.740 1.00 92.69 74 PHE A CA 1
ATOM 567 C C . PHE A 1 74 ? 1.947 -1.152 2.098 1.00 92.69 74 PHE A C 1
ATOM 569 O O . PHE A 1 74 ? 1.420 -0.043 2.238 1.00 92.69 74 PHE A O 1
ATOM 576 N N . GLY A 1 75 ? 1.403 -2.113 1.356 1.00 87.69 75 GLY A N 1
ATOM 577 C CA . GLY A 1 75 ? 0.137 -1.990 0.638 1.00 87.69 75 GLY A CA 1
ATOM 578 C C . GLY A 1 75 ? -0.883 -2.980 1.177 1.00 87.69 75 GLY A C 1
ATOM 579 O O . GLY A 1 75 ? -0.572 -4.154 1.312 1.00 87.69 75 GLY A O 1
ATOM 580 N N . TYR A 1 76 ? -2.098 -2.524 1.468 1.00 83.56 76 TYR A N 1
ATOM 581 C CA . TYR A 1 76 ? -3.132 -3.374 2.071 1.00 83.56 76 TYR A CA 1
ATOM 582 C C . TYR A 1 76 ? -4.098 -3.975 1.055 1.00 83.56 76 TYR A C 1
ATOM 584 O O . TYR A 1 76 ? -4.843 -4.889 1.385 1.00 83.56 76 TYR A O 1
ATOM 592 N N . HIS A 1 77 ? -4.149 -3.437 -0.163 1.00 85.25 77 HIS A N 1
ATOM 593 C CA . HIS A 1 77 ? -5.103 -3.918 -1.148 1.00 85.25 77 HIS A CA 1
ATOM 594 C C . HIS A 1 77 ? -4.571 -3.758 -2.570 1.00 85.25 77 HIS A C 1
ATOM 596 O O . HIS A 1 77 ? -4.774 -2.729 -3.226 1.00 85.25 77 HIS A O 1
ATOM 602 N N . VAL A 1 78 ? -3.953 -4.817 -3.091 1.00 88.06 78 VAL A N 1
ATOM 603 C CA . VAL A 1 78 ? -3.597 -4.901 -4.512 1.00 88.06 78 VAL A CA 1
ATOM 604 C C . VAL A 1 78 ? -4.866 -4.879 -5.370 1.00 88.06 78 VAL A C 1
ATOM 606 O O . VAL A 1 78 ? -5.794 -5.666 -5.191 1.00 88.06 78 VAL A O 1
ATOM 609 N N . ALA A 1 79 ? -4.931 -3.946 -6.311 1.00 86.38 79 ALA A N 1
ATOM 610 C CA . ALA A 1 79 ? -5.991 -3.859 -7.306 1.00 86.38 79 ALA A CA 1
ATOM 611 C C . ALA A 1 79 ? -5.667 -4.709 -8.542 1.00 86.38 79 ALA A C 1
ATOM 613 O O . ALA A 1 79 ? -6.557 -5.368 -9.082 1.00 86.38 79 ALA A O 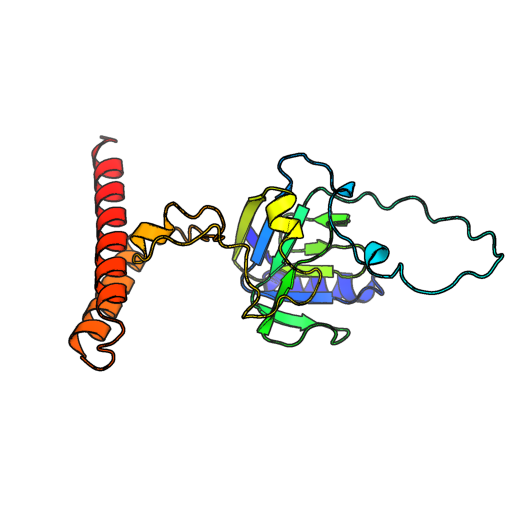1
ATOM 614 N N . LEU A 1 80 ? -4.403 -4.678 -8.973 1.00 87.94 80 LEU A N 1
ATOM 615 C CA . LEU A 1 80 ? -3.899 -5.374 -10.153 1.00 87.94 80 LEU A CA 1
ATOM 616 C C . LEU A 1 80 ? -2.386 -5.580 -10.029 1.00 87.94 80 LEU A C 1
ATOM 618 O O . LEU A 1 80 ? -1.675 -4.626 -9.728 1.00 87.94 80 LEU A O 1
ATOM 622 N N . HIS A 1 81 ? -1.902 -6.773 -10.369 1.00 89.69 81 HIS A N 1
ATOM 623 C CA . HIS A 1 81 ? -0.494 -7.018 -10.672 1.00 89.69 81 HIS A CA 1
ATOM 624 C C . HIS A 1 81 ? -0.365 -7.548 -12.096 1.00 89.69 81 HIS A C 1
ATOM 626 O O . HIS A 1 81 ? -0.968 -8.562 -12.437 1.00 89.69 81 HIS A O 1
ATOM 632 N N . SER A 1 82 ? 0.414 -6.871 -12.931 1.00 87.50 82 SER A N 1
ATOM 633 C CA . SER A 1 82 ? 0.520 -7.202 -14.360 1.00 87.50 82 SER A CA 1
ATOM 634 C C . SER A 1 82 ? 1.137 -8.570 -14.658 1.00 87.50 82 SER A C 1
ATOM 636 O O . SER A 1 82 ? 0.728 -9.206 -15.625 1.00 87.50 82 SER A O 1
ATOM 638 N N . ALA A 1 83 ? 2.063 -9.046 -13.819 1.00 88.75 83 ALA A N 1
ATOM 639 C CA . ALA A 1 83 ? 2.623 -10.397 -13.919 1.00 88.75 83 ALA A CA 1
ATOM 640 C C . ALA A 1 83 ? 1.805 -11.454 -13.153 1.00 88.75 83 ALA A C 1
ATOM 642 O O . ALA A 1 83 ? 2.031 -12.646 -13.315 1.00 88.75 83 ALA A O 1
ATOM 643 N N . GLY A 1 84 ? 0.829 -11.034 -12.338 1.00 87.31 84 GLY A N 1
ATOM 644 C CA . GLY A 1 84 ? -0.015 -11.946 -11.559 1.00 87.31 84 GLY A CA 1
ATOM 645 C C . GLY A 1 84 ? 0.580 -12.448 -10.239 1.00 87.31 84 GLY A C 1
ATOM 646 O O . GLY A 1 84 ? -0.123 -13.144 -9.515 1.00 87.31 84 GLY A O 1
ATOM 647 N N . ASP A 1 85 ? 1.811 -12.058 -9.890 1.00 88.56 85 ASP A N 1
ATOM 648 C CA . ASP A 1 85 ? 2.469 -12.462 -8.632 1.00 88.56 85 ASP A CA 1
ATOM 649 C C . ASP A 1 85 ? 1.694 -12.061 -7.366 1.00 88.56 85 ASP A C 1
ATOM 651 O O . ASP A 1 85 ? 1.730 -12.769 -6.359 1.00 88.56 85 ASP A O 1
ATOM 655 N N . TYR A 1 86 ? 0.945 -10.952 -7.422 1.00 89.75 86 TYR A N 1
ATOM 656 C CA . TYR A 1 86 ? 0.059 -10.525 -6.339 1.00 89.75 86 TYR A CA 1
ATOM 657 C C . TYR A 1 86 ? -1.408 -10.578 -6.762 1.00 89.75 86 TYR A C 1
ATOM 659 O O . TYR A 1 86 ? -1.831 -9.943 -7.734 1.00 89.75 86 TYR A O 1
ATOM 667 N N . GLY A 1 87 ? -2.196 -11.324 -5.988 1.00 87.62 87 GLY A N 1
ATOM 668 C CA . GLY A 1 87 ? -3.634 -11.436 -6.171 1.00 87.62 87 GLY A CA 1
ATOM 669 C C . GLY A 1 87 ? -4.370 -10.147 -5.809 1.00 87.62 87 GLY A C 1
ATOM 670 O O . GLY A 1 87 ? -3.906 -9.320 -5.024 1.00 87.62 87 GLY A O 1
ATOM 671 N N . LYS A 1 88 ? -5.571 -9.974 -6.368 1.00 88.62 88 LYS A N 1
ATOM 672 C CA . LYS A 1 88 ? -6.450 -8.870 -5.973 1.00 88.62 88 LYS A CA 1
ATOM 673 C C . LYS A 1 88 ? -6.812 -8.997 -4.490 1.00 88.62 88 LYS A C 1
ATOM 675 O O . LYS A 1 88 ? -7.258 -10.055 -4.057 1.00 88.62 88 LYS A O 1
ATOM 680 N N . GLY A 1 89 ? -6.679 -7.901 -3.751 1.00 84.75 89 GLY A N 1
ATOM 681 C CA . GLY A 1 89 ? -6.944 -7.828 -2.317 1.00 84.75 89 GLY A CA 1
ATOM 682 C C . GLY A 1 89 ? -5.775 -8.268 -1.439 1.00 84.75 89 GLY A C 1
ATOM 683 O O . GLY A 1 89 ? -5.899 -8.186 -0.227 1.00 84.75 89 GLY A O 1
ATOM 684 N N . SER A 1 90 ? -4.647 -8.698 -2.013 1.00 87.12 90 SER A N 1
ATOM 685 C CA . SER A 1 90 ? -3.474 -9.078 -1.227 1.00 87.12 90 SER A CA 1
ATOM 686 C C . SER A 1 90 ? -2.873 -7.891 -0.471 1.00 87.12 90 SER A C 1
ATOM 688 O O . SER A 1 90 ? -2.806 -6.774 -0.999 1.00 87.12 90 SER A O 1
ATOM 690 N N . VAL A 1 91 ? -2.372 -8.182 0.730 1.00 89.75 91 VAL A N 1
ATOM 691 C CA . VAL A 1 91 ? -1.490 -7.312 1.511 1.00 89.75 91 VAL A CA 1
ATOM 692 C C . VAL A 1 91 ? -0.046 -7.624 1.134 1.00 89.75 91 VAL A C 1
ATOM 694 O O . VAL A 1 91 ? 0.334 -8.791 1.009 1.00 89.75 91 VAL A O 1
ATOM 697 N N . ILE A 1 92 ? 0.760 -6.586 0.927 1.00 92.75 92 ILE A N 1
ATOM 698 C CA . ILE A 1 92 ? 2.150 -6.715 0.502 1.00 92.75 92 ILE A CA 1
ATOM 699 C C . ILE A 1 92 ? 3.088 -5.785 1.265 1.00 92.75 92 ILE A C 1
ATOM 701 O O . ILE A 1 92 ? 2.727 -4.665 1.635 1.00 92.75 92 ILE A O 1
ATOM 705 N N . ARG A 1 93 ? 4.336 -6.226 1.409 1.00 93.50 93 ARG A N 1
ATOM 706 C CA . ARG A 1 93 ? 5.476 -5.411 1.828 1.00 93.50 93 ARG A CA 1
ATOM 707 C C . ARG A 1 93 ? 6.555 -5.490 0.757 1.00 93.50 93 ARG A C 1
ATOM 709 O O . ARG A 1 93 ? 6.980 -6.574 0.375 1.00 93.50 93 ARG A O 1
ATOM 716 N N . THR A 1 94 ? 7.031 -4.348 0.284 1.00 93.88 94 THR A N 1
ATOM 717 C CA . THR A 1 94 ? 8.047 -4.307 -0.770 1.00 93.88 94 THR A CA 1
ATOM 718 C C . THR A 1 94 ? 9.469 -4.389 -0.221 1.00 93.88 94 THR A C 1
ATOM 720 O O . THR A 1 94 ? 9.727 -4.251 0.984 1.00 93.88 94 THR A O 1
ATOM 723 N N . GLY A 1 95 ? 10.413 -4.562 -1.147 1.00 91.75 95 GLY A N 1
ATOM 724 C CA . GLY A 1 95 ? 11.811 -4.224 -0.922 1.00 91.75 95 GLY A CA 1
ATOM 725 C C . GLY A 1 95 ? 12.031 -2.704 -0.872 1.00 91.75 95 GLY A C 1
ATOM 726 O O . GLY A 1 95 ? 11.068 -1.930 -0.970 1.00 91.75 95 GLY A O 1
ATOM 727 N N . PRO A 1 96 ? 13.293 -2.272 -0.712 1.00 93.19 96 PRO A N 1
ATOM 728 C CA . PRO A 1 96 ? 13.669 -0.864 -0.758 1.00 93.19 96 PRO A CA 1
ATOM 729 C C . PRO A 1 96 ? 13.285 -0.223 -2.096 1.00 93.19 96 PRO A C 1
ATOM 731 O O . PRO A 1 96 ? 13.400 -0.860 -3.147 1.00 93.19 96 PRO A O 1
ATOM 734 N N . ALA A 1 97 ? 12.871 1.043 -2.070 1.00 93.38 97 ALA A N 1
ATOM 735 C CA . ALA A 1 97 ? 12.642 1.785 -3.304 1.00 93.38 97 ALA A CA 1
ATOM 736 C C . ALA A 1 97 ? 13.962 2.021 -4.051 1.00 93.38 97 ALA A C 1
ATOM 738 O O . ALA A 1 97 ? 14.997 2.253 -3.437 1.00 93.38 97 ALA A O 1
ATOM 739 N N . VAL A 1 98 ? 13.917 2.029 -5.375 1.00 92.44 98 VAL A N 1
ATOM 740 C CA . VAL A 1 98 ? 14.947 2.618 -6.240 1.00 92.44 98 VAL A CA 1
ATOM 741 C C . VAL A 1 98 ? 14.584 4.073 -6.541 1.00 92.44 98 VAL A C 1
ATOM 743 O O . VAL A 1 98 ? 15.449 4.945 -6.543 1.00 92.44 98 VAL A O 1
ATOM 746 N N . GLU A 1 99 ? 13.292 4.359 -6.709 1.00 90.88 99 GLU A N 1
ATOM 747 C CA . GLU A 1 99 ? 12.782 5.709 -6.932 1.00 90.88 99 GLU A CA 1
ATOM 748 C C . GLU A 1 99 ? 11.408 5.880 -6.274 1.00 90.88 99 GLU A C 1
ATOM 750 O O . GLU A 1 99 ? 10.605 4.951 -6.202 1.00 90.88 99 GLU A O 1
ATOM 755 N N . TYR A 1 100 ? 11.121 7.084 -5.784 1.00 91.69 100 TYR A N 1
ATOM 756 C CA . TYR A 1 100 ? 9.787 7.454 -5.328 1.00 91.69 100 TYR A CA 1
ATOM 757 C C . TYR A 1 100 ? 9.506 8.914 -5.676 1.00 91.69 100 TYR A C 1
ATOM 759 O O . TYR A 1 100 ? 10.200 9.818 -5.209 1.00 91.69 100 TYR A O 1
ATOM 767 N N . ASP A 1 101 ? 8.465 9.154 -6.474 1.00 88.31 101 ASP A N 1
ATOM 768 C CA . ASP A 1 101 ? 8.163 10.488 -7.008 1.00 88.31 101 ASP A CA 1
ATOM 769 C C . ASP A 1 101 ? 7.365 11.383 -6.039 1.00 88.31 101 ASP A C 1
ATOM 771 O O . ASP A 1 101 ? 7.111 12.559 -6.320 1.00 88.31 101 ASP A O 1
ATOM 775 N N . GLY A 1 102 ? 6.936 10.833 -4.896 1.00 86.62 102 GLY A N 1
ATOM 776 C CA . GLY A 1 102 ? 6.105 11.532 -3.914 1.00 86.62 102 GLY A CA 1
ATOM 777 C C . GLY A 1 102 ? 4.656 11.777 -4.352 1.00 86.62 102 GLY A C 1
ATOM 778 O O . GLY A 1 102 ? 3.918 12.438 -3.622 1.00 86.62 102 GLY A O 1
ATOM 779 N N . ARG A 1 103 ? 4.254 11.281 -5.527 1.00 83.44 103 ARG A N 1
ATOM 780 C CA . ARG A 1 103 ? 2.945 11.496 -6.169 1.00 83.44 103 ARG A CA 1
ATOM 781 C C . ARG A 1 103 ? 2.267 10.190 -6.590 1.00 83.44 103 ARG A C 1
ATOM 783 O O . ARG A 1 103 ? 1.297 10.212 -7.340 1.00 83.44 103 ARG A O 1
ATOM 790 N N . GLY A 1 104 ? 2.744 9.063 -6.072 1.00 88.00 104 GLY A N 1
ATOM 791 C CA . GLY A 1 104 ? 2.105 7.763 -6.227 1.00 88.00 104 GLY A CA 1
ATOM 792 C C . GLY A 1 104 ? 2.791 6.816 -7.202 1.00 88.00 104 GLY A C 1
ATOM 793 O O . GLY A 1 104 ? 2.207 5.780 -7.499 1.00 88.00 104 GLY A O 1
ATOM 794 N N . ILE A 1 105 ? 4.007 7.118 -7.664 1.00 91.62 105 ILE A N 1
ATOM 795 C CA . ILE A 1 105 ? 4.868 6.151 -8.353 1.00 91.62 105 ILE A CA 1
ATOM 796 C C . ILE A 1 105 ? 6.008 5.773 -7.413 1.00 91.62 105 ILE A C 1
ATOM 798 O O . ILE A 1 105 ? 6.853 6.602 -7.075 1.00 91.62 105 ILE A O 1
ATOM 802 N N . PHE A 1 106 ? 6.002 4.518 -6.972 1.00 93.75 106 PHE A N 1
ATOM 803 C CA . PHE A 1 106 ? 7.010 3.934 -6.095 1.00 93.75 106 PHE A CA 1
ATOM 804 C C . PHE A 1 106 ? 7.666 2.769 -6.823 1.00 93.75 106 PHE A C 1
ATOM 806 O O . PHE A 1 106 ? 7.034 1.748 -7.075 1.00 93.75 106 PHE A O 1
ATOM 813 N N . GLU A 1 107 ? 8.924 2.926 -7.197 1.00 92.75 107 GLU A N 1
ATOM 814 C CA . GLU A 1 107 ? 9.655 1.941 -7.977 1.00 92.75 107 GLU A CA 1
ATOM 815 C C . GLU A 1 107 ? 10.607 1.163 -7.082 1.00 92.75 107 GLU A C 1
ATOM 817 O O . GLU A 1 107 ? 11.358 1.734 -6.297 1.00 92.75 107 GLU A O 1
ATOM 822 N N . THR A 1 108 ? 10.588 -0.153 -7.231 1.00 92.88 108 THR A N 1
ATOM 823 C CA . THR A 1 108 ? 11.574 -1.072 -6.663 1.00 92.88 108 THR A CA 1
ATOM 824 C C . THR A 1 108 ? 12.440 -1.646 -7.780 1.00 92.88 108 THR A C 1
ATOM 826 O O . THR A 1 108 ? 12.288 -1.312 -8.961 1.00 92.88 108 THR A O 1
ATOM 829 N N . GLU A 1 109 ? 13.384 -2.505 -7.418 1.00 90.31 109 GLU A N 1
ATOM 830 C CA . GLU A 1 109 ? 14.253 -3.157 -8.392 1.00 90.31 109 GLU A CA 1
ATOM 831 C C . GLU A 1 109 ? 13.465 -3.963 -9.430 1.00 90.31 109 GLU A C 1
ATOM 833 O O . GLU A 1 109 ? 13.731 -3.833 -10.624 1.00 90.31 109 GLU A O 1
ATOM 838 N N . ASP A 1 110 ? 12.447 -4.703 -8.995 1.00 89.62 110 ASP A N 1
ATOM 839 C CA . ASP A 1 110 ? 11.681 -5.613 -9.843 1.00 89.62 110 ASP A CA 1
ATOM 840 C C . ASP A 1 110 ? 10.321 -5.051 -10.279 1.00 89.62 110 ASP A C 1
ATOM 842 O O . ASP A 1 110 ? 9.855 -5.380 -11.364 1.00 89.62 110 ASP A O 1
ATOM 846 N N . THR A 1 111 ? 9.700 -4.171 -9.490 1.00 91.88 111 THR A N 1
ATOM 847 C CA . THR A 1 111 ? 8.291 -3.800 -9.680 1.00 91.88 111 THR A CA 1
ATOM 848 C C . THR A 1 111 ? 8.062 -2.300 -9.556 1.00 91.88 111 THR A C 1
ATOM 850 O O . THR A 1 111 ? 8.606 -1.632 -8.671 1.00 91.88 111 THR A O 1
ATOM 853 N N . ILE A 1 112 ? 7.188 -1.769 -10.409 1.00 92.56 112 ILE A N 1
ATOM 854 C CA . ILE A 1 112 ? 6.680 -0.401 -10.306 1.00 92.56 112 ILE A CA 1
ATOM 855 C C . ILE A 1 112 ? 5.314 -0.420 -9.620 1.00 92.56 112 ILE A C 1
ATOM 857 O O . ILE A 1 112 ? 4.346 -0.976 -10.139 1.00 92.56 112 ILE A O 1
ATOM 861 N N . PHE A 1 113 ? 5.211 0.237 -8.472 1.00 93.00 113 PHE A N 1
ATOM 862 C CA . PHE A 1 113 ? 3.980 0.360 -7.706 1.00 93.00 113 PHE A CA 1
ATOM 863 C C . PHE A 1 113 ? 3.282 1.692 -7.982 1.00 93.00 113 PHE A C 1
ATOM 865 O O . PHE A 1 113 ? 3.862 2.771 -7.860 1.00 93.00 113 PHE A O 1
ATOM 872 N N . VAL A 1 114 ? 2.000 1.597 -8.319 1.00 92.56 114 VAL A N 1
ATOM 873 C CA . VAL A 1 114 ? 1.086 2.712 -8.540 1.00 92.56 114 VAL A CA 1
ATOM 874 C C . VAL A 1 114 ? 0.180 2.828 -7.323 1.00 92.56 114 VAL A C 1
ATOM 876 O O . VAL A 1 114 ? -0.719 2.010 -7.105 1.00 92.56 114 VAL A O 1
ATOM 879 N N . LEU A 1 115 ? 0.438 3.850 -6.517 1.00 93.19 115 LEU A N 1
ATOM 880 C CA . LEU A 1 115 ? -0.214 4.072 -5.237 1.00 93.19 115 LEU A CA 1
ATOM 881 C C . LEU A 1 115 ? -1.465 4.917 -5.456 1.00 93.19 115 LEU A C 1
ATOM 883 O O . LEU A 1 115 ? -1.376 6.130 -5.631 1.00 93.19 115 LEU A O 1
ATOM 887 N N . LEU A 1 116 ? -2.633 4.283 -5.486 1.00 89.25 116 LEU A N 1
ATOM 888 C CA . LEU A 1 116 ? -3.890 4.946 -5.817 1.00 89.25 116 LEU A CA 1
ATOM 889 C C . LEU A 1 116 ? -4.505 5.624 -4.594 1.00 89.25 116 LEU A C 1
ATOM 891 O O . LEU A 1 116 ? -4.577 5.049 -3.505 1.00 89.25 116 LEU A O 1
ATOM 895 N N . GLY A 1 117 ? -5.015 6.839 -4.795 1.00 86.12 117 GLY A N 1
ATOM 896 C CA . GLY A 1 117 ? -5.707 7.591 -3.749 1.00 86.12 117 GLY A CA 1
ATOM 897 C C . GLY A 1 117 ? -4.792 8.008 -2.595 1.00 86.12 117 GLY A C 1
ATOM 898 O O . GLY A 1 117 ? -3.581 8.140 -2.753 1.00 86.12 117 GLY A O 1
ATOM 899 N N . LYS A 1 118 ? -5.378 8.262 -1.422 1.00 85.81 118 LYS A N 1
ATOM 900 C CA . LYS A 1 118 ? -4.630 8.770 -0.266 1.00 85.81 118 LYS A CA 1
ATOM 901 C C . LYS A 1 118 ? -3.872 7.657 0.448 1.00 85.81 118 LYS A C 1
ATOM 903 O O . LYS A 1 118 ? -4.431 6.599 0.726 1.00 85.81 118 LYS A O 1
ATOM 908 N N . GLY A 1 119 ? -2.633 7.958 0.818 1.00 85.19 119 GLY A N 1
ATOM 909 C CA . GLY A 1 119 ? -1.804 7.106 1.666 1.00 85.19 119 GLY A CA 1
ATOM 910 C C . GLY A 1 119 ? -1.073 7.878 2.753 1.00 85.19 119 GLY A C 1
ATOM 911 O O . GLY A 1 119 ? -1.212 9.100 2.890 1.00 85.19 119 GLY A O 1
ATOM 912 N N . TYR A 1 120 ? -0.264 7.161 3.523 1.00 86.81 120 TYR A N 1
ATOM 913 C CA . TYR A 1 120 ? 0.490 7.699 4.654 1.00 86.81 120 TYR A CA 1
ATOM 914 C C . TYR A 1 120 ? 1.995 7.568 4.436 1.00 86.81 120 TYR A C 1
ATOM 916 O O . TYR A 1 120 ? 2.458 6.752 3.643 1.00 86.81 120 TYR A O 1
ATOM 924 N N . ARG A 1 121 ? 2.767 8.394 5.142 1.00 89.19 121 ARG A N 1
ATOM 925 C CA . ARG A 1 121 ? 4.220 8.253 5.242 1.00 89.19 121 ARG A CA 1
ATOM 926 C C . ARG A 1 121 ? 4.655 8.483 6.667 1.00 89.19 121 ARG A C 1
ATOM 928 O O . ARG A 1 121 ? 4.175 9.432 7.286 1.00 89.19 121 ARG A O 1
ATOM 935 N N . ARG A 1 122 ? 5.515 7.611 7.182 1.00 87.69 122 ARG A N 1
ATOM 936 C CA . ARG A 1 122 ? 6.019 7.708 8.553 1.00 87.69 122 ARG A CA 1
ATOM 937 C C . ARG A 1 122 ? 7.364 6.995 8.712 1.00 87.69 122 ARG A C 1
ATOM 939 O O . ARG A 1 122 ? 7.638 6.079 7.938 1.00 87.69 122 ARG A O 1
ATOM 946 N N . PRO A 1 123 ? 8.164 7.365 9.721 1.00 85.56 123 PRO A N 1
ATOM 947 C CA . PRO A 1 123 ? 9.340 6.592 10.093 1.00 85.56 123 PRO A CA 1
ATOM 948 C C . PRO A 1 123 ? 8.966 5.199 10.628 1.00 85.56 123 PRO A C 1
ATOM 950 O O . PRO A 1 123 ? 7.881 5.005 11.187 1.00 85.56 123 PRO A O 1
ATOM 953 N N . ALA A 1 124 ? 9.869 4.235 10.460 1.00 84.56 124 ALA A N 1
ATOM 954 C CA . ALA A 1 124 ? 9.803 2.906 11.056 1.00 84.56 124 ALA A CA 1
ATOM 955 C C . ALA A 1 124 ? 11.204 2.334 11.324 1.00 84.56 124 ALA A C 1
ATOM 957 O O . ALA A 1 124 ? 12.161 2.588 10.584 1.00 84.56 124 ALA A O 1
ATOM 958 N N . SER A 1 125 ? 11.301 1.513 12.370 1.00 85.00 125 SER A N 1
ATOM 959 C CA . SER A 1 125 ? 12.527 0.795 12.700 1.00 85.00 125 SER A CA 1
ATOM 960 C C . SER A 1 125 ? 12.776 -0.354 11.719 1.00 85.00 125 SER A C 1
ATOM 962 O O . SER A 1 125 ? 11.850 -0.967 11.178 1.00 85.00 125 SER A O 1
ATOM 964 N N . VAL A 1 126 ? 14.052 -0.684 11.514 1.00 83.75 126 VAL A N 1
ATOM 965 C CA . VAL A 1 126 ? 14.460 -1.831 10.686 1.00 83.75 126 VAL A CA 1
ATOM 966 C C . VAL A 1 126 ? 13.897 -3.142 11.245 1.00 83.75 126 VAL A C 1
ATOM 968 O O . VAL A 1 126 ? 13.481 -4.004 10.478 1.00 83.75 126 VAL A O 1
ATOM 971 N N . GLU A 1 127 ? 13.828 -3.271 12.573 1.00 83.44 127 GLU A N 1
ATOM 972 C CA . GLU A 1 127 ? 13.266 -4.441 13.258 1.00 83.44 127 GLU A CA 1
ATOM 973 C C . GLU A 1 127 ? 11.787 -4.649 12.910 1.00 83.44 127 GLU A C 1
ATOM 975 O O . GLU A 1 127 ? 11.402 -5.746 12.505 1.00 83.44 127 GLU A O 1
ATOM 980 N N . LEU A 1 128 ? 10.973 -3.587 12.975 1.00 83.38 128 LEU A N 1
ATOM 981 C CA . LEU A 1 128 ? 9.561 -3.656 12.601 1.00 83.38 128 LEU A CA 1
ATOM 982 C C . LEU A 1 128 ? 9.407 -4.054 11.133 1.00 83.38 128 LEU A C 1
ATOM 984 O O . LEU A 1 128 ? 8.625 -4.948 10.814 1.00 83.38 128 LEU A O 1
ATOM 988 N N . ILE A 1 129 ? 10.162 -3.410 10.242 1.00 86.62 129 ILE A N 1
ATOM 989 C CA . ILE A 1 129 ? 10.079 -3.688 8.810 1.00 86.62 129 ILE A CA 1
ATOM 990 C C . ILE A 1 129 ? 10.453 -5.151 8.541 1.00 86.62 129 ILE A C 1
ATOM 992 O O . ILE A 1 129 ? 9.684 -5.861 7.898 1.00 86.62 129 ILE A O 1
ATOM 996 N N . ASN A 1 130 ? 11.573 -5.636 9.082 1.00 86.44 130 ASN A N 1
ATOM 997 C CA . ASN A 1 130 ? 12.037 -7.014 8.893 1.00 86.44 130 ASN A CA 1
ATOM 998 C C . ASN A 1 130 ? 11.164 -8.070 9.589 1.00 86.44 130 ASN A C 1
ATOM 1000 O O . ASN A 1 130 ? 11.227 -9.236 9.209 1.00 86.44 130 ASN A O 1
ATOM 1004 N N . SER A 1 131 ? 10.318 -7.687 10.552 1.00 83.31 131 SER A N 1
ATOM 1005 C CA . SER A 1 131 ? 9.312 -8.597 11.118 1.00 83.31 131 SER A CA 1
ATOM 1006 C C . SER A 1 131 ? 8.188 -8.944 10.130 1.00 83.31 131 SER A C 1
ATOM 1008 O O . SER A 1 131 ? 7.486 -9.941 10.317 1.00 83.31 131 SER A O 1
ATOM 1010 N N . LEU A 1 132 ? 8.014 -8.139 9.076 1.00 83.94 132 LEU A N 1
ATOM 1011 C CA . LEU A 1 132 ? 7.033 -8.355 8.018 1.00 83.94 132 LEU A CA 1
ATOM 1012 C C . LEU A 1 132 ? 7.681 -9.111 6.848 1.00 83.94 132 LEU A C 1
ATOM 1014 O O . LEU A 1 132 ? 8.773 -8.727 6.411 1.00 83.94 132 LEU A O 1
ATOM 1018 N N . PRO A 1 133 ? 7.013 -10.145 6.307 1.00 86.12 133 PRO A N 1
ATOM 1019 C CA . PRO A 1 133 ? 7.541 -10.917 5.195 1.00 86.12 133 PRO A CA 1
ATOM 1020 C C . PRO A 1 133 ? 7.642 -10.031 3.958 1.00 86.12 133 PRO A C 1
ATOM 1022 O O . PRO A 1 133 ? 6.789 -9.180 3.714 1.00 86.12 133 PRO A O 1
ATOM 1025 N N . LEU A 1 134 ? 8.702 -10.228 3.181 1.00 89.81 134 LEU A N 1
ATOM 1026 C CA . LEU A 1 134 ? 8.863 -9.579 1.889 1.00 89.81 134 LEU A CA 1
ATOM 1027 C C . LEU A 1 134 ? 7.876 -10.178 0.874 1.00 89.81 134 LEU A C 1
ATOM 1029 O O . LEU A 1 134 ? 7.712 -11.394 0.808 1.00 89.81 134 LEU A O 1
ATOM 1033 N N . GLY A 1 135 ? 7.241 -9.329 0.068 1.00 90.69 135 GLY A N 1
ATOM 1034 C CA . GLY A 1 135 ? 6.215 -9.734 -0.888 1.00 90.69 135 GLY A CA 1
ATOM 1035 C C . GLY A 1 135 ? 4.855 -9.871 -0.210 1.00 90.69 135 GLY A C 1
ATOM 1036 O O . GLY A 1 135 ? 4.384 -8.925 0.418 1.00 90.69 135 GLY A O 1
ATOM 1037 N N . LEU A 1 136 ? 4.209 -11.029 -0.361 1.00 89.69 136 LEU A N 1
ATOM 1038 C CA . LEU A 1 136 ? 2.896 -11.298 0.227 1.00 89.69 136 LEU A CA 1
ATOM 1039 C C . LEU A 1 136 ? 2.971 -11.363 1.754 1.00 89.69 136 LEU A C 1
ATOM 1041 O O . LEU A 1 136 ? 3.739 -12.137 2.323 1.00 89.69 136 LEU A O 1
ATOM 1045 N N . VAL A 1 137 ? 2.104 -10.595 2.406 1.00 86.06 137 VAL A N 1
ATOM 1046 C CA . VAL A 1 137 ? 1.920 -10.626 3.855 1.00 86.06 137 VAL A CA 1
ATOM 1047 C C . VAL A 1 137 ? 0.641 -11.406 4.146 1.00 86.06 137 VAL A C 1
ATOM 1049 O O . VAL A 1 137 ? -0.435 -10.959 3.749 1.00 86.06 137 VAL A O 1
ATOM 1052 N N . PRO A 1 138 ? 0.720 -12.578 4.801 1.00 78.19 138 PRO A N 1
ATOM 1053 C CA . PRO A 1 138 ? -0.471 -13.310 5.211 1.00 78.19 138 PRO A CA 1
ATOM 1054 C C . PRO A 1 138 ? -1.363 -12.446 6.109 1.00 78.19 138 PRO A C 1
ATOM 1056 O O . PRO A 1 138 ? -0.858 -11.769 7.002 1.00 78.19 138 PRO A O 1
ATOM 1059 N N . GLU A 1 139 ? -2.682 -12.515 5.921 1.00 67.69 139 GLU A N 1
ATOM 1060 C CA . GLU A 1 139 ? -3.665 -11.811 6.768 1.00 67.69 139 GLU A CA 1
ATOM 1061 C C . GLU A 1 139 ? -3.476 -12.128 8.263 1.00 67.69 139 GLU A C 1
ATOM 1063 O O . GLU A 1 139 ? -3.601 -11.259 9.122 1.00 67.69 139 GLU A O 1
ATOM 1068 N N . ASP A 1 140 ? -3.091 -13.371 8.566 1.00 72.19 140 ASP A N 1
ATOM 1069 C CA . ASP A 1 140 ? -2.856 -13.853 9.927 1.00 72.19 140 ASP A CA 1
ATOM 1070 C C . ASP A 1 140 ? -1.397 -13.690 10.388 1.00 72.19 140 ASP A C 1
ATOM 1072 O O . ASP A 1 140 ? -1.014 -14.277 11.405 1.00 72.19 140 ASP A O 1
ATOM 1076 N N . HIS A 1 141 ? -0.556 -12.942 9.654 1.00 65.38 141 HIS A N 1
ATOM 1077 C CA . HIS A 1 141 ? 0.864 -12.819 9.987 1.00 65.38 141 HIS A CA 1
ATOM 1078 C C . HIS A 1 141 ? 1.021 -12.280 11.414 1.00 65.38 141 HIS A C 1
ATOM 1080 O O . HIS A 1 141 ? 0.574 -11.164 11.712 1.00 65.38 141 HIS A O 1
ATOM 1086 N N . PRO A 1 142 ? 1.634 -13.055 12.329 1.00 56.50 142 PRO A N 1
ATOM 1087 C CA . PRO A 1 142 ? 1.804 -12.628 13.699 1.00 56.50 142 PRO A CA 1
ATOM 1088 C C . PRO A 1 142 ? 2.864 -11.532 13.719 1.00 56.50 142 PRO A C 1
ATOM 1090 O O . PRO A 1 142 ? 4.060 -11.799 13.792 1.00 56.50 142 PRO A O 1
ATOM 1093 N N . VAL A 1 143 ? 2.424 -10.277 13.685 1.00 55.56 143 VAL A N 1
ATOM 1094 C CA . VAL A 1 143 ? 3.276 -9.162 14.099 1.00 55.56 143 VAL A CA 1
ATOM 1095 C C . VAL A 1 143 ? 3.716 -9.478 15.524 1.00 55.56 143 VAL A C 1
ATOM 1097 O O . VAL A 1 143 ? 2.848 -9.772 16.355 1.00 55.56 143 VAL A O 1
ATOM 1100 N N . LEU A 1 144 ? 5.034 -9.513 15.767 1.00 49.09 144 LEU A N 1
ATOM 1101 C CA . LEU A 1 144 ? 5.640 -9.801 17.069 1.00 49.09 144 LEU A CA 1
ATOM 1102 C C . LEU A 1 144 ? 4.880 -9.028 18.148 1.00 49.09 144 LEU A C 1
ATOM 1104 O O . LEU A 1 144 ? 5.045 -7.828 18.317 1.00 49.09 144 LEU A O 1
ATOM 1108 N N . LYS A 1 145 ? 3.997 -9.728 18.857 1.00 43.22 145 LYS A N 1
ATOM 1109 C CA . LYS A 1 145 ? 3.314 -9.194 20.024 1.00 43.22 145 LYS A CA 1
ATOM 1110 C C . LYS A 1 145 ? 4.253 -9.458 21.175 1.00 43.22 145 LYS A C 1
ATOM 1112 O O . LYS A 1 145 ? 4.379 -10.606 21.598 1.00 43.22 145 LYS A O 1
ATOM 1117 N N . ARG A 1 146 ? 4.888 -8.416 21.709 1.00 40.16 146 ARG A N 1
ATOM 1118 C CA . ARG A 1 146 ? 5.327 -8.484 23.107 1.00 40.16 146 ARG A CA 1
ATOM 1119 C C . ARG A 1 146 ? 4.124 -8.920 23.953 1.00 40.16 146 ARG A C 1
ATOM 1121 O O . ARG A 1 146 ? 3.008 -8.470 23.679 1.00 40.16 146 ARG A O 1
ATOM 1128 N N . ASP A 1 147 ? 4.349 -9.838 24.897 1.00 38.28 147 ASP A N 1
ATOM 1129 C CA . ASP A 1 147 ? 3.308 -10.502 25.694 1.00 38.28 147 ASP A CA 1
ATOM 1130 C C . ASP A 1 147 ? 2.166 -9.548 26.058 1.00 38.28 147 ASP A C 1
ATOM 1132 O O . ASP A 1 147 ? 2.352 -8.536 26.736 1.00 38.28 147 ASP A O 1
ATOM 1136 N N . ARG A 1 148 ? 0.972 -9.857 25.545 1.00 44.81 148 ARG A N 1
ATOM 1137 C CA . ARG A 1 148 ? -0.209 -9.011 25.707 1.00 44.81 148 ARG A CA 1
ATOM 1138 C C . ARG A 1 148 ? -0.652 -9.014 27.173 1.00 44.81 148 ARG A C 1
ATOM 1140 O O . ARG A 1 148 ? -0.976 -10.087 27.685 1.00 44.81 148 ARG A O 1
ATOM 1147 N N . PRO A 1 149 ? -0.840 -7.853 27.817 1.00 41.97 149 PRO A N 1
ATOM 1148 C CA . PRO A 1 149 ? -1.810 -7.772 28.890 1.00 41.97 149 PRO A CA 1
ATOM 1149 C C . PRO A 1 149 ? -3.203 -7.972 28.279 1.00 41.97 149 PRO A C 1
ATOM 1151 O O . PRO A 1 149 ? -3.569 -7.351 27.281 1.00 41.97 149 PRO A O 1
ATOM 1154 N N . SER A 1 150 ? -3.985 -8.878 28.855 1.00 49.22 150 SER A N 1
ATOM 1155 C CA . SER A 1 150 ? -5.388 -9.089 28.507 1.00 49.22 150 SER A CA 1
ATOM 1156 C C . SER A 1 150 ? -6.205 -7.831 28.831 1.00 49.22 150 SER A C 1
ATOM 1158 O O . SER A 1 150 ? -6.612 -7.636 29.975 1.00 49.22 150 SER A O 1
ATOM 1160 N N . GLY A 1 151 ? -6.441 -6.972 27.841 1.00 50.06 151 GLY A N 1
ATOM 1161 C CA . GLY A 1 151 ? -7.286 -5.785 27.972 1.00 50.06 151 GLY A CA 1
ATOM 1162 C C . GLY A 1 151 ? -7.733 -5.246 26.609 1.00 50.06 151 GLY A C 1
ATOM 1163 O O . GLY A 1 151 ? -7.151 -5.602 25.586 1.00 50.06 151 GLY A O 1
ATOM 1164 N N . GLY A 1 152 ? -8.826 -4.471 26.599 1.00 51.47 152 GLY A N 1
ATOM 1165 C CA . GLY A 1 152 ? -9.507 -3.948 25.400 1.00 51.47 152 GLY A CA 1
ATOM 1166 C C . GLY A 1 152 ? -8.680 -2.957 24.567 1.00 51.47 152 GLY A C 1
ATOM 1167 O O . GLY A 1 152 ? -7.458 -2.905 24.672 1.00 51.47 152 GLY A O 1
ATOM 1168 N N . ILE A 1 153 ? -9.327 -2.123 23.741 1.00 48.03 153 ILE A N 1
ATOM 1169 C CA . ILE A 1 153 ? -8.620 -1.249 22.774 1.00 48.03 153 ILE A CA 1
ATOM 1170 C C . ILE A 1 153 ? -7.706 -0.229 23.489 1.00 48.03 153 ILE A C 1
ATOM 1172 O O . ILE A 1 153 ? -6.678 0.182 22.958 1.00 48.03 153 ILE A O 1
ATOM 1176 N N . ALA A 1 154 ? -8.022 0.118 24.743 1.00 49.28 154 ALA A N 1
ATOM 1177 C CA . ALA A 1 154 ? -7.168 0.946 25.600 1.00 49.28 154 ALA A CA 1
ATOM 1178 C C . ALA A 1 154 ? -5.796 0.308 25.880 1.00 49.28 154 ALA A C 1
ATOM 1180 O O . ALA A 1 154 ? -4.800 1.017 25.960 1.00 49.28 154 ALA A O 1
ATOM 1181 N N . SER A 1 155 ? -5.735 -1.021 25.986 1.00 48.88 155 SER A N 1
ATOM 1182 C CA . SER A 1 155 ? -4.490 -1.774 26.180 1.00 48.88 155 SER A CA 1
ATOM 1183 C C . SER A 1 155 ? -3.668 -1.897 24.897 1.00 48.88 155 SER A C 1
ATOM 1185 O O . SER A 1 155 ? -2.512 -2.302 24.953 1.00 48.88 155 SER A O 1
ATOM 1187 N N . ALA A 1 156 ? -4.237 -1.526 23.744 1.00 49.28 156 ALA A N 1
ATOM 1188 C CA . ALA A 1 156 ? -3.512 -1.437 22.482 1.00 49.28 156 ALA A CA 1
ATOM 1189 C C . ALA A 1 156 ? -2.782 -0.093 22.301 1.00 49.28 156 ALA A C 1
ATOM 1191 O O . ALA A 1 156 ? -1.905 -0.016 21.447 1.00 49.28 156 ALA A O 1
ATOM 1192 N N . ARG A 1 157 ? -3.090 0.948 23.098 1.00 45.75 157 ARG A N 1
ATOM 1193 C CA . ARG A 1 157 ? -2.372 2.241 23.049 1.00 45.75 157 ARG A CA 1
ATOM 1194 C C . ARG A 1 157 ? -0.909 2.131 23.475 1.00 45.75 157 ARG A C 1
ATOM 1196 O O . ARG A 1 157 ? -0.079 2.869 22.962 1.00 45.75 157 ARG A O 1
ATOM 1203 N N . ASP A 1 158 ? -0.602 1.189 24.361 1.00 44.72 158 ASP A N 1
ATOM 1204 C CA . ASP A 1 158 ? 0.767 0.921 24.817 1.00 44.72 158 ASP A CA 1
ATOM 1205 C C . ASP A 1 158 ? 1.511 -0.056 23.883 1.00 44.72 158 ASP A C 1
ATOM 1207 O O . ASP A 1 158 ? 2.649 -0.441 24.145 1.00 44.72 158 ASP A O 1
ATOM 1211 N N . CYS A 1 159 ? 0.871 -0.476 22.785 1.00 39.69 159 CYS A N 1
ATOM 1212 C CA . CYS A 1 159 ? 1.405 -1.423 21.817 1.00 39.69 159 CYS A CA 1
ATOM 1213 C C . CYS A 1 159 ? 1.874 -0.656 20.569 1.00 39.69 159 CYS A C 1
ATOM 1215 O O . CYS A 1 159 ? 1.111 -0.420 19.634 1.00 39.69 159 CYS A O 1
ATOM 1217 N N . THR A 1 160 ? 3.147 -0.260 20.554 1.00 45.41 160 THR A N 1
ATOM 1218 C CA . THR A 1 160 ? 3.798 0.433 19.422 1.00 45.41 160 THR A CA 1
ATOM 1219 C C . THR A 1 160 ? 3.948 -0.432 18.165 1.00 45.41 160 THR A C 1
ATOM 1221 O O . THR A 1 160 ? 4.329 0.079 17.114 1.00 45.41 160 THR A O 1
ATOM 1224 N N . ASP A 1 161 ? 3.623 -1.723 18.257 1.00 42.16 161 ASP A N 1
ATOM 1225 C CA . ASP A 1 161 ? 3.794 -2.709 17.183 1.00 42.16 161 ASP A CA 1
ATOM 1226 C C . ASP A 1 161 ? 2.585 -2.784 16.240 1.00 42.16 161 ASP A C 1
ATOM 1228 O O . ASP A 1 161 ? 2.612 -3.473 15.223 1.00 42.16 161 ASP A O 1
ATOM 1232 N N . VAL A 1 162 ? 1.512 -2.046 16.533 1.00 46.59 162 VAL A N 1
ATOM 1233 C CA . VAL A 1 162 ? 0.424 -1.847 15.577 1.00 46.59 162 VAL A CA 1
ATOM 1234 C C . VAL A 1 162 ? 0.735 -0.590 14.778 1.00 46.59 162 VAL A C 1
ATOM 1236 O O . VAL A 1 162 ? 0.888 0.502 15.329 1.00 46.59 162 VAL A O 1
ATOM 1239 N N . VAL A 1 163 ? 0.787 -0.719 13.451 1.00 40.78 163 VAL A N 1
ATOM 1240 C CA . VAL A 1 163 ? 0.646 0.426 12.549 1.00 40.78 163 VAL A CA 1
ATOM 1241 C C . VAL A 1 163 ? -0.776 0.962 12.722 1.00 40.78 163 VAL A C 1
ATOM 1243 O O . VAL A 1 163 ? -1.659 0.697 11.913 1.00 40.78 163 VAL A O 1
ATOM 1246 N N . TYR A 1 164 ? -1.025 1.702 13.805 1.00 43.22 164 TYR A N 1
ATOM 1247 C CA . TYR A 1 164 ? -2.164 2.596 13.846 1.00 43.22 164 TYR A CA 1
ATOM 1248 C C . TYR A 1 164 ? -1.906 3.603 12.735 1.00 43.22 164 TYR A C 1
ATOM 1250 O O . TYR A 1 164 ? -1.008 4.448 12.803 1.00 43.22 164 TYR A O 1
ATOM 1258 N N . CYS A 1 165 ? -2.649 3.445 11.647 1.00 42.09 165 CYS A N 1
ATOM 1259 C CA . CYS A 1 165 ? -2.927 4.581 10.806 1.00 42.09 165 CYS A CA 1
ATOM 1260 C C . CYS A 1 165 ? -3.670 5.538 11.729 1.00 42.09 165 CYS A C 1
ATOM 1262 O O . CYS A 1 165 ? -4.820 5.269 12.080 1.00 42.09 165 CYS A O 1
ATOM 1264 N N . ASP A 1 166 ? -3.017 6.620 12.148 1.00 44.12 166 ASP A N 1
ATOM 1265 C CA . ASP A 1 166 ? -3.725 7.798 12.630 1.00 44.12 166 ASP A CA 1
ATOM 1266 C C . ASP A 1 166 ? -4.518 8.339 11.435 1.00 44.12 166 ASP A C 1
ATOM 1268 O O . ASP A 1 166 ? -4.137 9.289 10.745 1.00 44.12 166 ASP A O 1
ATOM 1272 N N . LEU A 1 167 ? -5.620 7.654 11.131 1.00 47.41 167 LEU A N 1
ATOM 1273 C CA . LEU A 1 167 ? -6.680 8.137 10.279 1.00 47.41 167 LEU A CA 1
ATOM 1274 C C . LEU A 1 167 ? -7.280 9.309 11.054 1.00 47.41 167 LEU A C 1
ATOM 1276 O O . LEU A 1 167 ? -8.204 9.142 11.847 1.00 47.41 167 LEU A O 1
ATOM 1280 N N . GLN A 1 168 ? -6.689 10.494 10.891 1.00 54.72 168 GLN A N 1
ATOM 1281 C CA . GLN A 1 168 ? -7.267 11.713 11.430 1.00 54.72 168 GLN A CA 1
ATOM 1282 C C . GLN A 1 168 ? -8.607 11.934 10.738 1.00 54.72 168 GLN A C 1
ATOM 1284 O O . GLN A 1 168 ? -8.683 12.309 9.569 1.00 54.72 168 GLN A O 1
ATOM 1289 N N . MET A 1 169 ? -9.656 11.621 11.479 1.00 67.25 169 MET A N 1
ATOM 1290 C CA . MET A 1 169 ? -11.039 11.784 11.085 1.00 67.25 169 MET A CA 1
ATOM 1291 C C . MET A 1 169 ? -11.459 13.239 11.322 1.00 67.25 169 MET A C 1
ATOM 1293 O O . MET A 1 169 ? -11.090 13.826 12.343 1.00 67.25 169 MET A O 1
ATOM 1297 N N . SER A 1 170 ? -12.219 13.833 10.397 1.00 69.38 170 SER A N 1
ATOM 1298 C CA . SER A 1 170 ? -12.797 15.165 10.624 1.00 69.38 170 SER A CA 1
ATOM 1299 C C . SER A 1 170 ? -13.841 15.124 11.747 1.00 69.38 170 SER A C 1
ATOM 1301 O O . SER A 1 170 ? -14.360 14.059 12.094 1.00 69.38 170 SER A O 1
ATOM 1303 N N . THR A 1 171 ? -14.193 16.279 12.314 1.00 73.12 171 THR A N 1
ATOM 1304 C CA . THR A 1 171 ? -15.239 16.356 13.346 1.00 73.12 171 THR A CA 1
ATOM 1305 C C . THR A 1 171 ? -16.573 15.810 12.833 1.00 73.12 171 THR A C 1
ATOM 1307 O O . THR A 1 171 ? -17.256 15.089 13.559 1.00 73.12 171 THR A O 1
ATOM 1310 N N . GLU A 1 172 ? -16.923 16.097 11.577 1.00 75.00 172 GLU A N 1
ATOM 1311 C CA . GLU A 1 172 ? -18.148 15.619 10.929 1.00 75.00 172 GLU A CA 1
ATOM 1312 C C . GLU A 1 172 ? -18.137 14.096 10.790 1.00 75.00 172 GLU A C 1
ATOM 1314 O O . GLU A 1 172 ? -19.082 13.433 11.215 1.00 75.00 172 GLU A O 1
ATOM 1319 N N . GLN A 1 173 ? -17.032 13.534 10.292 1.00 77.50 173 GLN A N 1
ATOM 1320 C CA . GLN A 1 173 ? -16.858 12.085 10.187 1.00 77.50 173 GLN A CA 1
ATOM 1321 C C . GLN A 1 173 ? -16.902 11.411 11.571 1.00 77.50 173 GLN A C 1
ATOM 1323 O O . GLN A 1 173 ? -17.487 10.343 11.730 1.00 77.50 173 GLN A O 1
ATOM 1328 N N . GLY A 1 174 ? -16.357 12.061 12.606 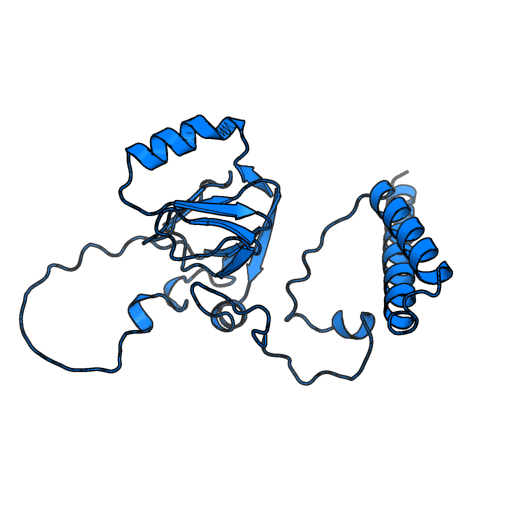1.00 79.00 174 GLY A N 1
ATOM 1329 C CA . GLY A 1 174 ? -16.440 11.584 13.986 1.00 79.00 174 GLY A CA 1
ATOM 1330 C C . GLY A 1 174 ? -17.859 11.631 14.562 1.00 79.00 174 GLY A C 1
ATOM 1331 O O . GLY A 1 174 ? -18.196 10.836 15.434 1.00 79.00 174 GLY A O 1
ATOM 1332 N N . VAL A 1 175 ? -18.723 12.546 14.112 1.00 79.12 175 VAL A N 1
ATOM 1333 C CA . VAL A 1 175 ? -20.160 12.538 14.453 1.00 79.12 175 VAL A CA 1
ATOM 1334 C C . VAL A 1 175 ? -20.885 11.404 13.745 1.00 79.12 175 VAL A C 1
ATOM 1336 O O . VAL A 1 175 ? -21.661 10.693 14.387 1.00 79.12 175 VAL A O 1
ATOM 1339 N N . GLU A 1 176 ? -20.605 11.210 12.463 1.00 86.12 176 GLU A N 1
ATOM 1340 C CA . GLU A 1 176 ? -21.208 10.148 11.666 1.00 86.12 176 GLU A CA 1
ATOM 1341 C C . GLU A 1 176 ? -20.857 8.762 12.225 1.00 86.12 176 GLU A C 1
ATOM 1343 O O . GLU A 1 176 ? -21.755 7.967 12.510 1.00 86.12 176 GLU A O 1
ATOM 1348 N N . LEU A 1 177 ? -19.573 8.505 12.504 1.00 86.50 177 LEU A N 1
ATOM 1349 C CA . LEU A 1 177 ? -19.125 7.230 13.062 1.00 86.50 177 LEU A CA 1
ATOM 1350 C C . LEU A 1 177 ? -19.736 6.952 14.442 1.00 86.50 177 LEU A C 1
ATOM 1352 O O . LEU A 1 177 ? -20.184 5.836 14.691 1.00 86.50 177 LEU A 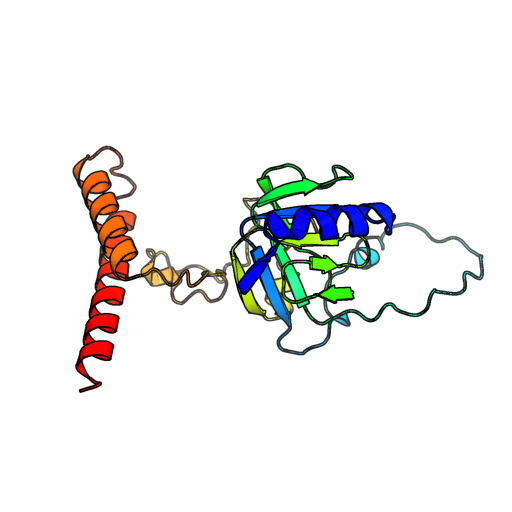O 1
ATOM 1356 N N . SER A 1 178 ? -19.801 7.952 15.332 1.00 86.75 178 SER A N 1
ATOM 1357 C CA . SER A 1 178 ? -20.471 7.782 16.631 1.00 86.75 178 SER A CA 1
ATOM 1358 C C . SER A 1 178 ? -21.944 7.397 16.474 1.00 86.75 178 SER A C 1
ATOM 1360 O O . SER A 1 178 ? -22.434 6.556 17.222 1.00 86.75 178 SER A O 1
ATOM 1362 N N . SER A 1 179 ? -22.642 7.990 15.501 1.00 89.31 179 SER A N 1
ATOM 1363 C CA . SER A 1 179 ? -24.062 7.708 15.255 1.00 89.31 179 SER A CA 1
ATOM 1364 C C . SER A 1 179 ? -24.259 6.275 14.758 1.00 89.31 179 SER A C 1
ATOM 1366 O O . SER A 1 179 ? -25.099 5.548 15.284 1.00 89.31 179 SER A O 1
ATOM 1368 N N . LEU A 1 180 ? -23.413 5.833 13.822 1.00 91.69 180 LEU A N 1
ATOM 1369 C CA . LEU A 1 180 ? -23.436 4.468 13.300 1.00 91.69 180 LEU A CA 1
ATOM 1370 C C . LEU A 1 180 ? -23.160 3.424 14.391 1.00 91.69 180 LEU A C 1
ATOM 1372 O O . LEU A 1 180 ? -23.841 2.402 14.466 1.00 91.69 180 LEU A O 1
ATOM 1376 N N . VAL A 1 181 ? -22.165 3.667 15.248 1.00 90.12 181 VAL A N 1
ATOM 1377 C CA . VAL A 1 181 ? -21.816 2.747 16.342 1.00 90.12 181 VAL A CA 1
ATOM 1378 C C . VAL A 1 181 ? -22.959 2.641 17.353 1.00 90.12 181 VAL A C 1
ATOM 1380 O O . VAL A 1 181 ? -23.299 1.530 17.759 1.00 90.12 181 VAL A O 1
ATOM 1383 N N . ALA A 1 182 ? -23.612 3.756 17.689 1.00 89.75 182 ALA A N 1
ATOM 1384 C CA . ALA A 1 182 ? -24.774 3.760 18.575 1.00 89.75 182 ALA A CA 1
ATOM 1385 C C . ALA A 1 182 ? -25.967 2.980 17.983 1.00 89.75 182 ALA A C 1
ATOM 1387 O O . ALA A 1 182 ? -26.636 2.220 18.691 1.00 89.75 182 ALA A O 1
ATOM 1388 N N . GLU A 1 183 ? -26.223 3.105 16.677 1.00 93.00 183 GLU A N 1
ATOM 1389 C CA . GLU A 1 183 ? -27.238 2.308 15.973 1.00 93.00 183 GLU A CA 1
ATOM 1390 C C . GLU A 1 183 ? -26.895 0.812 15.970 1.00 93.00 183 GLU A C 1
ATOM 1392 O O . GLU A 1 183 ? -27.736 -0.028 16.298 1.00 93.00 183 GLU A O 1
ATOM 1397 N N . LEU A 1 184 ? -25.644 0.453 15.669 1.00 91.75 184 LEU A N 1
ATOM 1398 C CA . LEU A 1 184 ? -25.192 -0.940 15.689 1.00 91.75 184 LEU A CA 1
ATOM 1399 C C . LEU A 1 184 ? -25.308 -1.555 17.085 1.00 91.75 184 LEU A C 1
ATOM 1401 O O . LEU A 1 184 ? -25.784 -2.687 17.214 1.00 91.75 184 LEU A O 1
ATOM 1405 N N . ARG A 1 185 ? -24.936 -0.804 18.122 1.00 89.38 185 ARG A N 1
ATOM 1406 C CA . ARG A 1 185 ? -25.045 -1.224 19.520 1.00 89.38 185 ARG A CA 1
ATOM 1407 C C . ARG A 1 185 ? -26.504 -1.413 19.935 1.00 89.38 185 ARG A C 1
ATOM 1409 O O . ARG A 1 185 ? -26.873 -2.477 20.429 1.00 89.38 185 ARG A O 1
ATOM 1416 N N . SER A 1 186 ? -27.355 -0.422 19.669 1.00 91.25 186 SER A N 1
ATOM 1417 C CA . SER A 1 186 ? -28.789 -0.471 20.001 1.00 91.25 186 SER A CA 1
ATOM 1418 C C . SER A 1 186 ? -29.564 -1.533 19.218 1.00 91.25 186 SER A C 1
ATOM 1420 O O . SER A 1 186 ? -30.586 -2.019 19.702 1.00 91.25 186 SER A O 1
ATOM 1422 N N . SER A 1 187 ? -29.060 -1.965 18.056 1.00 93.44 187 SER A N 1
ATOM 1423 C CA . SER A 1 187 ? -29.660 -3.065 17.293 1.00 93.44 187 SER A CA 1
ATOM 1424 C C . SER A 1 187 ? -29.649 -4.404 18.041 1.00 93.44 187 SER A C 1
ATOM 1426 O O . SER A 1 187 ? -30.421 -5.299 17.698 1.00 93.44 187 SER A O 1
ATOM 1428 N N . GLY A 1 188 ? -28.748 -4.583 19.018 1.00 87.88 188 GLY A N 1
ATOM 1429 C CA . GLY A 1 188 ? -28.600 -5.826 19.781 1.00 87.88 188 GLY A CA 1
ATOM 1430 C C . GLY A 1 188 ? -28.161 -7.041 18.951 1.00 87.88 188 GLY A C 1
ATOM 1431 O O . GLY A 1 188 ? -28.120 -8.156 19.467 1.00 87.88 188 GLY A O 1
ATOM 1432 N N . ARG A 1 189 ? -27.817 -6.854 17.668 1.00 90.44 189 ARG A N 1
ATOM 1433 C CA . ARG A 1 189 ? -27.473 -7.943 16.735 1.00 90.44 189 ARG A CA 1
ATOM 1434 C C . ARG A 1 189 ? -26.085 -8.540 16.974 1.00 90.44 189 ARG A C 1
ATOM 1436 O O . ARG A 1 189 ? -25.798 -9.611 16.448 1.00 90.44 189 ARG A O 1
ATOM 1443 N N . TYR A 1 190 ? -25.241 -7.864 17.758 1.00 84.38 190 TYR A N 1
ATOM 1444 C CA . TYR A 1 190 ? -23.833 -8.220 17.962 1.00 84.38 190 TYR A CA 1
ATOM 1445 C C . TYR A 1 190 ? -23.420 -8.148 19.444 1.00 84.38 190 TYR A C 1
ATOM 1447 O O . TYR A 1 190 ? -22.562 -7.345 19.808 1.00 84.38 190 TYR A O 1
ATOM 1455 N N . PRO A 1 191 ? -23.989 -8.990 20.326 1.00 79.69 191 PRO A N 1
ATOM 1456 C CA . PRO A 1 191 ? -23.721 -8.925 21.768 1.00 79.69 191 PRO A CA 1
ATOM 1457 C C . PRO A 1 191 ? -22.248 -9.184 22.135 1.00 79.69 191 PRO A C 1
ATOM 1459 O O . PRO A 1 191 ? -21.770 -8.689 23.150 1.00 79.69 191 PRO A O 1
ATOM 1462 N N . GLY A 1 192 ? -21.500 -9.914 21.299 1.00 79.69 192 GLY A N 1
ATOM 1463 C CA . GLY A 1 192 ? -20.064 -10.153 21.496 1.00 79.69 192 GLY A CA 1
ATOM 1464 C C . GLY A 1 192 ? -19.163 -8.942 21.219 1.00 79.69 192 GLY A C 1
ATOM 1465 O O . GLY A 1 192 ? -17.971 -9.012 21.499 1.00 79.69 192 GLY A O 1
ATOM 1466 N N . LEU A 1 193 ? -19.709 -7.848 20.675 1.00 80.69 193 LEU A N 1
ATOM 1467 C CA . LEU A 1 193 ? -18.958 -6.636 20.320 1.00 80.69 193 LEU A CA 1
ATOM 1468 C C . LEU A 1 193 ? -19.209 -5.464 21.278 1.00 80.69 193 LEU A C 1
ATOM 1470 O O . LEU A 1 193 ? -18.721 -4.365 21.038 1.00 80.69 193 LEU A O 1
ATOM 1474 N N . GLU A 1 194 ? -19.925 -5.682 22.382 1.00 82.69 194 GLU A N 1
ATOM 1475 C CA . GLU A 1 194 ? -20.318 -4.615 23.309 1.00 82.69 194 GLU A CA 1
ATOM 1476 C C . GLU A 1 194 ? -19.122 -3.822 23.859 1.00 82.69 194 GLU A C 1
ATOM 1478 O O . GLU A 1 194 ? -19.130 -2.592 23.875 1.00 82.69 194 GLU A O 1
ATOM 1483 N N . SER A 1 195 ? -18.053 -4.518 24.254 1.00 74.38 195 SER A N 1
ATOM 1484 C CA . SER A 1 195 ? -16.820 -3.882 24.731 1.00 74.38 195 SER A CA 1
ATOM 1485 C C . SER A 1 195 ? -16.125 -3.059 23.644 1.00 74.38 195 SER A C 1
ATOM 1487 O O . SER A 1 195 ? -15.555 -2.011 23.938 1.00 74.38 195 SER A O 1
ATOM 1489 N N . VAL A 1 196 ? -16.216 -3.497 22.386 1.00 80.00 196 VAL A N 1
ATOM 1490 C CA . VAL A 1 196 ? -15.651 -2.797 21.227 1.00 80.00 196 VAL A CA 1
ATOM 1491 C C . VAL A 1 196 ? -16.437 -1.518 20.945 1.00 80.00 196 VAL A C 1
ATOM 1493 O O . VAL A 1 196 ? -15.829 -0.469 20.756 1.00 80.00 196 VAL A O 1
ATOM 1496 N N . PHE A 1 197 ? -17.774 -1.566 20.982 1.00 85.75 197 PHE A N 1
ATOM 1497 C CA . PHE A 1 197 ? -18.612 -0.376 20.798 1.00 85.75 197 PHE A CA 1
ATOM 1498 C C . PHE A 1 197 ? -18.360 0.676 21.882 1.00 85.75 197 PHE A C 1
ATOM 1500 O O . PHE A 1 197 ? -18.154 1.844 21.557 1.00 85.75 197 PHE A O 1
ATOM 1507 N N . VAL A 1 198 ? -18.290 0.259 23.152 1.00 80.94 198 VAL A N 1
ATOM 1508 C CA . VAL A 1 198 ? -17.966 1.148 24.282 1.00 80.94 198 VAL A CA 1
ATOM 1509 C C . VAL A 1 198 ? -16.605 1.817 24.096 1.00 80.94 198 VAL A C 1
ATOM 1511 O O . VAL A 1 198 ? -16.463 3.017 24.336 1.00 80.94 198 VAL A O 1
ATOM 1514 N N . ASP A 1 199 ? -15.595 1.055 23.676 1.00 76.00 199 ASP A N 1
ATOM 1515 C CA . ASP A 1 199 ? -14.252 1.592 23.484 1.00 76.00 199 ASP A CA 1
ATOM 1516 C C . ASP A 1 199 ? -14.189 2.567 22.293 1.00 76.00 199 ASP A C 1
ATOM 1518 O O . ASP A 1 199 ? -13.553 3.615 22.418 1.00 76.00 199 ASP A O 1
ATOM 1522 N N . ILE A 1 200 ? -14.883 2.283 21.181 1.00 80.69 200 ILE A N 1
ATOM 1523 C CA . ILE A 1 200 ? -14.980 3.205 20.035 1.00 80.69 200 ILE A CA 1
ATOM 1524 C C . ILE A 1 200 ? -15.676 4.507 20.447 1.00 80.69 200 ILE A C 1
ATOM 1526 O O . ILE A 1 200 ? -15.167 5.591 20.165 1.00 80.69 200 ILE A O 1
ATOM 1530 N N . GLU A 1 201 ? -16.813 4.427 21.142 1.00 82.50 201 GLU A N 1
ATOM 1531 C CA . GLU A 1 201 ? -17.548 5.607 21.615 1.00 82.50 201 GLU A CA 1
ATOM 1532 C C . GLU A 1 201 ? -16.700 6.463 22.565 1.00 82.50 201 GLU A C 1
ATOM 1534 O O . GLU A 1 201 ? -16.667 7.690 22.428 1.00 82.50 201 GLU A O 1
ATOM 1539 N N . ARG A 1 202 ? -15.966 5.829 23.493 1.00 79.44 202 ARG A N 1
ATOM 1540 C CA . ARG A 1 202 ? -15.044 6.528 24.399 1.00 79.44 202 ARG A CA 1
ATOM 1541 C C . ARG A 1 202 ? -13.944 7.241 23.621 1.00 79.44 202 ARG A C 1
ATOM 1543 O O . ARG A 1 202 ? -13.676 8.412 23.879 1.00 79.44 202 ARG A O 1
ATOM 1550 N N . GLU A 1 203 ? -13.310 6.547 22.684 1.00 75.00 203 GLU A N 1
ATOM 1551 C CA . GLU A 1 203 ? -12.166 7.077 21.949 1.00 75.00 203 GLU A CA 1
ATOM 1552 C C . GLU A 1 203 ? -12.571 8.234 21.029 1.00 75.00 203 GLU A C 1
ATOM 1554 O O . GLU A 1 203 ? -11.997 9.321 21.107 1.00 75.00 203 GLU A O 1
ATOM 1559 N N . VAL A 1 204 ? -13.637 8.056 20.244 1.00 78.31 204 VAL A N 1
ATOM 1560 C CA . VAL A 1 204 ? -14.160 9.100 19.351 1.00 78.31 204 VAL A CA 1
ATOM 1561 C C . VAL A 1 204 ? -14.673 10.306 20.151 1.00 78.31 204 VAL A C 1
ATOM 1563 O O . VAL A 1 204 ? -14.456 11.456 19.757 1.00 78.31 204 VAL A O 1
ATOM 1566 N N . GLY A 1 205 ? -15.308 10.072 21.306 1.00 72.62 205 GLY A N 1
ATOM 1567 C CA . GLY A 1 205 ? -15.747 11.132 22.216 1.00 72.62 205 GLY A CA 1
ATOM 1568 C C . GLY A 1 205 ? -14.584 11.936 22.807 1.00 72.62 205 GLY A C 1
ATOM 1569 O O . GLY A 1 205 ? -14.652 13.166 22.879 1.00 72.62 205 GLY A O 1
ATOM 1570 N N . HIS A 1 206 ? -13.489 11.267 23.177 1.00 67.69 206 HIS A N 1
ATOM 1571 C CA . HIS A 1 206 ? -12.279 11.926 23.670 1.00 67.69 206 HIS A CA 1
ATOM 1572 C C . HIS A 1 206 ? -11.611 12.778 22.581 1.00 67.69 206 HIS A C 1
ATOM 1574 O O . HIS A 1 206 ? -11.243 13.922 22.855 1.00 67.69 206 HIS A O 1
ATOM 1580 N N . SER A 1 207 ? -11.509 12.279 21.343 1.00 63.44 207 SER A N 1
ATOM 1581 C CA . SER A 1 207 ? -10.927 13.034 20.223 1.00 63.44 207 SER A CA 1
ATOM 1582 C C . SER A 1 207 ? -11.697 14.326 19.928 1.00 63.44 207 SER A C 1
ATOM 1584 O O . SER A 1 207 ? -11.081 15.381 19.766 1.00 63.44 207 SER A O 1
ATOM 1586 N N . LYS A 1 208 ? -13.036 14.289 19.956 1.00 62.50 208 LYS A N 1
ATOM 1587 C CA . LYS A 1 208 ? -13.890 15.483 19.796 1.00 62.50 208 LYS A CA 1
ATOM 1588 C C . LYS A 1 208 ? -13.653 16.526 20.890 1.00 62.50 208 LYS A C 1
ATOM 1590 O O . LYS A 1 208 ? -13.429 17.697 20.597 1.00 62.50 208 LYS A O 1
ATOM 1595 N N . ALA A 1 209 ? -13.612 16.090 22.150 1.00 59.06 209 ALA A N 1
ATOM 1596 C CA . ALA A 1 209 ? -13.415 16.985 23.289 1.00 59.06 209 ALA A CA 1
ATOM 1597 C C . ALA A 1 209 ? -12.037 17.679 23.296 1.00 59.06 209 ALA A C 1
ATOM 1599 O O . ALA A 1 209 ? -11.896 18.765 23.863 1.00 59.06 209 ALA A O 1
ATOM 1600 N N . VAL A 1 210 ? -11.014 17.066 22.692 1.00 57.94 210 VAL A N 1
ATOM 1601 C CA . VAL A 1 210 ? -9.669 17.650 22.560 1.00 57.94 210 VAL A CA 1
ATOM 1602 C C . VAL A 1 210 ? -9.621 18.707 21.446 1.00 57.94 210 VAL A C 1
ATOM 1604 O O . VAL A 1 210 ? -9.020 19.766 21.649 1.00 57.94 210 VAL A O 1
ATOM 1607 N N . LEU A 1 211 ? -10.298 18.466 20.317 1.00 55.97 211 LEU A N 1
ATOM 1608 C CA . LEU A 1 211 ? -10.419 19.399 19.182 1.00 55.97 211 LEU A CA 1
ATOM 1609 C C . LEU A 1 211 ? -11.228 20.665 19.529 1.00 55.97 211 LEU A C 1
ATOM 1611 O O . LEU A 1 211 ? -10.848 21.777 19.149 1.00 55.97 211 LEU A O 1
ATOM 1615 N N . ASP A 1 212 ? -12.282 20.530 20.336 1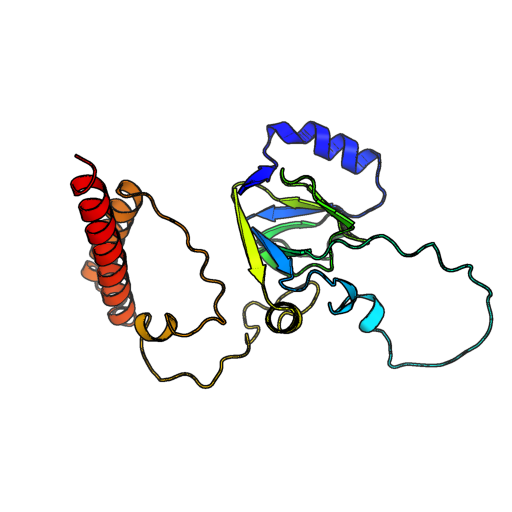.00 56.50 212 ASP A N 1
ATOM 1616 C CA . ASP A 1 212 ? -13.078 21.673 20.810 1.00 56.50 212 ASP A CA 1
ATOM 1617 C C . ASP A 1 212 ? -12.289 22.574 21.781 1.00 56.50 212 ASP A C 1
ATOM 1619 O O . ASP A 1 212 ? -12.417 23.800 21.775 1.00 56.50 212 ASP A O 1
ATOM 1623 N N . ARG A 1 213 ? -11.391 21.996 22.592 1.00 54.34 213 ARG A N 1
ATOM 1624 C CA . ARG A 1 213 ? -10.527 22.773 23.504 1.00 54.34 213 ARG A CA 1
ATOM 1625 C C . ARG A 1 213 ? -9.404 23.506 22.775 1.00 54.34 213 ARG A C 1
ATOM 1627 O O . ARG A 1 213 ? -9.037 24.609 23.174 1.00 54.34 213 ARG A O 1
ATOM 1634 N N . THR A 1 214 ? -8.862 22.922 21.708 1.00 52.47 214 THR A N 1
ATOM 1635 C CA . THR A 1 214 ? -7.806 23.561 20.903 1.00 52.47 214 THR A CA 1
ATOM 1636 C C . THR A 1 214 ? -8.343 24.685 20.015 1.00 52.47 214 THR A C 1
ATOM 1638 O O . THR A 1 214 ? -7.613 25.636 19.738 1.00 52.47 214 THR A O 1
ATOM 1641 N N . SER A 1 215 ? -9.618 24.633 19.625 1.00 50.44 215 SER A N 1
ATOM 1642 C CA . SER A 1 215 ? -10.293 25.715 18.894 1.00 50.44 215 SER A CA 1
ATOM 1643 C C . SER A 1 215 ? -10.791 26.848 19.806 1.00 50.44 215 SER A C 1
ATOM 1645 O O . SER A 1 215 ? -10.820 28.003 19.377 1.00 50.44 215 SER A O 1
ATOM 1647 N N . ALA A 1 216 ? -11.093 26.566 21.079 1.00 49.16 216 ALA A N 1
ATOM 1648 C CA . ALA A 1 216 ? -11.457 27.582 22.073 1.00 49.16 216 ALA A CA 1
ATOM 1649 C C . ALA A 1 216 ? -10.257 28.371 22.646 1.00 49.16 216 ALA A C 1
ATOM 1651 O O . ALA A 1 216 ? -10.427 29.510 23.069 1.00 49.16 216 ALA A O 1
ATOM 1652 N N . GLY A 1 217 ? -9.043 27.805 22.633 1.00 43.59 217 GLY A N 1
ATOM 1653 C CA . GLY A 1 217 ? -7.815 28.443 23.144 1.00 43.59 217 GLY A CA 1
ATOM 1654 C C . GLY A 1 217 ? -7.063 29.353 22.157 1.00 43.59 217 GLY A C 1
ATOM 1655 O O . GLY A 1 217 ? -5.954 29.783 22.460 1.00 43.59 217 GLY A O 1
ATOM 1656 N N . ARG A 1 218 ? -7.625 29.621 20.970 1.00 46.50 218 ARG A N 1
ATOM 1657 C CA . ARG A 1 218 ? -7.049 30.487 19.915 1.00 46.50 218 ARG A CA 1
ATOM 1658 C C . ARG A 1 218 ? -7.869 31.766 19.666 1.00 46.50 218 ARG A C 1
ATOM 1660 O O . ARG A 1 218 ? -7.939 32.237 18.531 1.00 46.50 218 ARG A O 1
ATOM 1667 N N . ARG A 1 219 ? -8.504 32.320 20.700 1.00 40.31 219 ARG A N 1
ATOM 1668 C CA . ARG A 1 219 ? -9.135 33.648 20.647 1.00 40.31 219 ARG A CA 1
ATOM 1669 C C . ARG A 1 219 ? -8.465 34.612 21.606 1.00 40.31 219 ARG A C 1
ATOM 1671 O O . ARG A 1 219 ? -8.136 34.165 22.724 1.00 40.31 219 ARG A O 1
#

pLDDT: mean 73.96, std 17.71, range [36.88, 93.88]

Radius of gyration: 21.64 Å; chains: 1; bounding box: 63×60×52 Å

Foldseek 3Di:
DWFDDPVCVVVVVVVVVPDPFKEWEAEAKEKAAEPVFDLVLADDPVVPPPDDDDDDDDPDPPDDDQDFTRIKMWGQAICDIRVCLDDGRFTAIARTFSDDPVHQWTHDPRYTYGYHGDYYYYYDYSVLSNLADHTTGDPPRDQDDDDQDPDPPVSCVVPPSDPPPPPVDDLVRLVVVLVVLVVVQVVVPCPVCNSVSVVSNVVSVVVNVVVVVVVVVPD

Secondary structure (DSSP, 8-state):
-B-B-GGGHHHHHHHHHH--S-EEEEEEEEEEEETT--GGGS--GGGS--SS---------PPPPP---SEEEEEEEEEEETTSSS-TT-EEEEEE-SEE-SSSEEE-SS-EEEEBSB-EEEEE-HHHHHHSPSEEE-TT---------S--GGGGTT-TTS--------HHHHHHHHHHHHHHHHT-S-GGGHHHHHHHHHHHHHHHHHHHHHHHT--

Sequence (219 aa):
MEGATYADAERLKILGSTTSKPHCALFSWIVLDLENGDATNLVTSDQTSDFHGQHADDQHRDPPPTLRLPMVLFGYHVALHSAGDYGKGSVIRTGPAVEYDGRGIFETEDTIFVLLGKGYRRPASVELINSLPLGLVPEDHPVLKRDRPSGGIASARDCTDVVYCDLQMSTEQGVELSSLVAELRSSGRYPGLESVFVDIEREVGHSKAVLDRTSAGRR